Protein AF-A0A972CI83-F1 (afdb_monomer)

Secondary structure (DSSP, 8-state):
-PPPP-HHHHHHHHHHHHHHHHHHHHHHHHH--HHHHHHHHHHHHHHHHHHHHHHHHHHHHHTT-S--SS-HHHHHHHHHHHHHHHHHHHHHHHHHHHS--PSPPHHHHHHHHHHHHHHHHHHHHHHHGGGTTT-HHHHHHHHHHHHHHHHHHHHHHH-S-TTSHHHHHHHHHHHHHHHHHHHHHHHHHHT-

Structure (mmCIF, N/CA/C/O backbone):
data_AF-A0A972CI83-F1
#
_entry.id   AF-A0A972CI83-F1
#
loop_
_atom_site.group_PDB
_atom_site.id
_atom_site.type_symbol
_atom_site.label_atom_id
_atom_site.label_alt_id
_atom_site.label_comp_id
_atom_site.label_asym_id
_atom_site.label_entity_id
_atom_site.label_seq_id
_atom_site.pdbx_PDB_ins_code
_atom_site.Cartn_x
_atom_site.Cartn_y
_atom_site.Cartn_z
_atom_site.occupancy
_atom_site.B_iso_or_equiv
_atom_site.auth_seq_id
_atom_site.auth_comp_id
_atom_site.auth_asym_id
_atom_site.auth_atom_id
_atom_site.pdbx_PDB_model_num
ATOM 1 N N . MET A 1 1 ? -26.100 -15.283 17.746 1.00 41.59 1 MET A N 1
ATOM 2 C CA . MET A 1 1 ? -24.894 -14.466 17.987 1.00 41.59 1 MET A CA 1
ATOM 3 C C . MET A 1 1 ? -24.483 -13.914 16.636 1.00 41.59 1 MET A C 1
ATOM 5 O O . MET A 1 1 ? -24.013 -14.684 15.814 1.00 41.59 1 MET A O 1
ATOM 9 N N . PHE A 1 2 ? -24.802 -12.653 16.336 1.00 50.31 2 PHE A N 1
ATOM 10 C CA . PHE A 1 2 ? -24.318 -12.031 15.102 1.00 50.31 2 PHE A CA 1
ATOM 11 C C . PHE A 1 2 ? -22.805 -11.859 15.261 1.00 50.31 2 PHE A C 1
ATOM 13 O O . PHE A 1 2 ? -22.372 -11.240 16.234 1.00 50.31 2 PHE A O 1
ATOM 20 N N . LEU A 1 3 ? -22.007 -12.482 14.389 1.00 60.44 3 LEU A N 1
ATOM 21 C CA . LEU A 1 3 ? -20.581 -12.173 14.323 1.00 60.44 3 LEU A CA 1
ATOM 22 C C . LEU A 1 3 ? -20.479 -10.689 13.957 1.00 60.44 3 LEU A C 1
ATOM 24 O O . LEU A 1 3 ? -21.024 -10.276 12.937 1.00 60.44 3 LEU A O 1
ATOM 28 N N . LYS A 1 4 ? -19.849 -9.893 14.822 1.00 80.94 4 LYS A N 1
ATOM 29 C CA . LYS A 1 4 ? -19.589 -8.478 14.554 1.00 80.94 4 LYS A CA 1
ATOM 30 C C . LYS A 1 4 ? -18.594 -8.379 13.398 1.00 80.94 4 LYS A C 1
ATOM 32 O O . LYS A 1 4 ? -17.612 -9.122 13.404 1.00 80.94 4 LYS A O 1
ATOM 37 N N . TYR A 1 5 ? -18.844 -7.498 12.432 1.00 91.00 5 TYR A N 1
ATOM 38 C CA . TYR A 1 5 ? -17.924 -7.313 11.313 1.00 91.00 5 TYR A CA 1
ATOM 39 C C . TYR A 1 5 ? -16.606 -6.698 11.803 1.00 91.00 5 TYR A C 1
ATOM 41 O O . TYR A 1 5 ? -16.607 -5.758 12.604 1.00 91.00 5 TYR A O 1
ATOM 49 N N . ASP A 1 6 ? -15.476 -7.234 11.341 1.00 94.00 6 ASP A N 1
ATOM 50 C CA . ASP A 1 6 ? -14.152 -6.766 11.747 1.00 94.00 6 ASP A CA 1
ATOM 51 C C . ASP A 1 6 ? -13.545 -5.840 10.686 1.00 94.00 6 ASP A C 1
ATOM 53 O O . ASP A 1 6 ? -12.872 -6.263 9.747 1.00 94.00 6 ASP A O 1
ATOM 57 N N . TYR A 1 7 ? -13.794 -4.540 10.853 1.00 95.75 7 TYR A N 1
ATOM 58 C CA . TYR A 1 7 ? -13.283 -3.498 9.959 1.00 95.75 7 TYR A CA 1
ATOM 59 C C . TYR A 1 7 ? -11.754 -3.447 9.899 1.00 95.75 7 TYR A C 1
ATOM 61 O O . TYR A 1 7 ? -11.195 -3.102 8.860 1.00 95.75 7 TYR A O 1
ATOM 69 N N . PHE A 1 8 ? -11.065 -3.780 10.995 1.00 96.62 8 PHE A N 1
ATOM 70 C CA . PHE A 1 8 ? -9.605 -3.736 11.019 1.00 96.62 8 PHE A CA 1
ATOM 71 C C . PHE A 1 8 ? -9.017 -4.879 10.198 1.00 96.62 8 PHE A C 1
ATOM 73 O 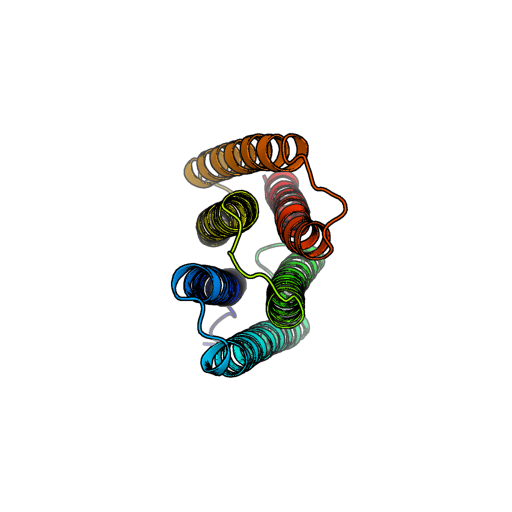O . PHE A 1 8 ? -8.082 -4.652 9.432 1.00 96.62 8 PHE A O 1
ATOM 80 N N . ASP A 1 9 ? -9.592 -6.076 10.304 1.00 97.06 9 ASP A N 1
ATOM 81 C CA . ASP A 1 9 ? -9.162 -7.221 9.498 1.00 97.06 9 ASP A CA 1
ATOM 82 C C . ASP A 1 9 ? -9.452 -6.992 8.008 1.00 97.06 9 ASP A C 1
ATOM 84 O O . ASP A 1 9 ? -8.604 -7.307 7.170 1.00 97.06 9 ASP A O 1
ATOM 88 N N . ALA A 1 10 ? -10.574 -6.341 7.677 1.00 97.75 10 ALA A N 1
ATOM 89 C CA . ALA A 1 10 ? -10.866 -5.903 6.312 1.00 97.75 10 ALA A CA 1
ATOM 90 C C . ALA A 1 10 ? -9.773 -4.961 5.769 1.00 97.75 10 ALA A C 1
ATOM 92 O O . ALA A 1 10 ? -9.245 -5.186 4.680 1.00 97.75 10 ALA A O 1
ATOM 93 N N . PHE A 1 11 ? -9.341 -3.950 6.537 1.00 98.50 11 PHE A N 1
ATOM 94 C CA . PHE A 1 11 ? -8.238 -3.075 6.113 1.00 98.50 11 PHE A CA 1
ATOM 95 C C . PHE A 1 11 ? -6.922 -3.831 5.912 1.00 98.50 11 PHE A C 1
ATOM 97 O O . PHE A 1 11 ? -6.177 -3.526 4.979 1.00 98.50 11 PHE A O 1
ATOM 104 N N . VAL A 1 12 ? -6.617 -4.808 6.772 1.00 98.44 12 VAL A N 1
ATOM 105 C CA . VAL A 1 12 ? -5.409 -5.636 6.641 1.00 98.44 12 VAL A CA 1
ATOM 106 C C . VAL A 1 12 ? -5.458 -6.458 5.355 1.00 98.44 12 VAL A C 1
ATOM 108 O O . VAL A 1 12 ? -4.465 -6.472 4.627 1.00 98.44 12 VAL A O 1
ATOM 111 N N . LEU A 1 13 ? -6.601 -7.075 5.040 1.00 98.44 13 LEU A N 1
ATOM 112 C CA . LEU A 1 13 ? -6.802 -7.827 3.799 1.00 98.44 13 LEU A CA 1
ATOM 113 C C . LEU A 1 13 ? -6.627 -6.929 2.565 1.00 98.44 13 LEU A C 1
ATOM 115 O O . LEU A 1 13 ? -5.904 -7.270 1.631 1.00 98.44 13 LEU A O 1
ATOM 119 N N . MET A 1 14 ? -7.219 -5.734 2.589 1.00 98.69 14 MET A N 1
ATOM 120 C CA . MET A 1 14 ? -7.061 -4.744 1.522 1.00 98.69 14 MET A CA 1
ATOM 121 C C . MET A 1 14 ? -5.593 -4.308 1.351 1.00 98.69 14 MET A C 1
ATOM 123 O O . MET A 1 14 ? -5.100 -4.191 0.230 1.00 98.69 14 MET A O 1
ATOM 127 N N . MET A 1 15 ? -4.860 -4.101 2.451 1.00 98.62 15 MET A N 1
ATOM 128 C CA . MET A 1 15 ? -3.428 -3.778 2.414 1.00 98.62 15 MET A CA 1
ATOM 129 C C . MET A 1 15 ? -2.560 -4.943 1.926 1.00 98.62 15 MET A C 1
ATOM 131 O O . MET A 1 15 ? -1.518 -4.712 1.308 1.00 98.62 15 MET A O 1
ATOM 135 N N . GLU A 1 16 ? -2.961 -6.186 2.186 1.00 98.69 16 GLU A N 1
ATOM 136 C CA . GLU A 1 16 ? -2.282 -7.377 1.677 1.00 98.69 16 GLU A CA 1
ATOM 137 C C . GLU A 1 16 ? -2.319 -7.426 0.148 1.00 98.69 16 GLU A C 1
ATOM 139 O O . GLU A 1 16 ? -1.274 -7.632 -0.472 1.00 98.69 16 GLU A O 1
ATOM 144 N N . ASN A 1 17 ? -3.461 -7.100 -0.461 1.00 98.69 17 ASN A N 1
ATOM 145 C CA . ASN A 1 17 ? -3.582 -6.976 -1.915 1.00 98.69 17 ASN A CA 1
ATOM 146 C C . ASN A 1 17 ? -2.613 -5.926 -2.485 1.00 98.69 17 ASN A C 1
ATOM 148 O O . ASN A 1 17 ? -1.919 -6.199 -3.466 1.00 98.69 17 ASN A O 1
ATOM 152 N N . CYS A 1 18 ? -2.480 -4.758 -1.841 1.00 98.75 18 CYS A N 1
ATOM 153 C CA . CYS A 1 18 ? -1.490 -3.743 -2.228 1.00 98.75 18 CYS A CA 1
ATOM 154 C C . CYS A 1 18 ? -0.047 -4.278 -2.158 1.00 98.75 18 CYS A C 1
ATOM 156 O O . CYS A 1 18 ? 0.768 -4.005 -3.044 1.00 98.75 18 CYS A O 1
ATOM 158 N N . CYS A 1 19 ? 0.286 -5.046 -1.114 1.00 98.75 19 CYS A N 1
ATOM 159 C CA . CYS A 1 19 ? 1.609 -5.655 -0.965 1.00 98.75 19 CYS A CA 1
ATOM 160 C C . CYS A 1 19 ? 1.901 -6.667 -2.080 1.00 98.75 19 CYS A C 1
ATOM 162 O O . CYS A 1 19 ? 2.991 -6.622 -2.654 1.00 98.75 19 CYS A O 1
ATOM 164 N N . ILE A 1 20 ? 0.936 -7.535 -2.403 1.00 98.62 20 ILE A N 1
ATOM 165 C CA . ILE A 1 20 ? 1.050 -8.518 -3.490 1.00 98.62 20 ILE A CA 1
ATOM 166 C C . ILE A 1 20 ? 1.220 -7.793 -4.831 1.00 98.62 20 ILE A C 1
ATOM 168 O O . I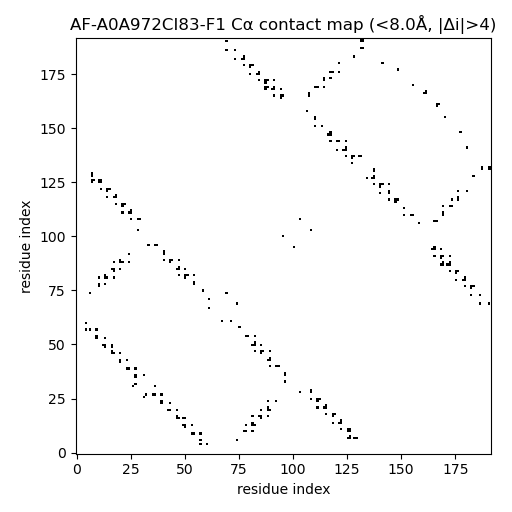LE A 1 20 ? 2.119 -8.131 -5.602 1.00 98.62 20 ILE A O 1
ATOM 172 N N . ALA A 1 21 ? 0.436 -6.743 -5.088 1.00 98.44 21 ALA A N 1
ATOM 173 C CA . ALA A 1 21 ? 0.523 -5.968 -6.323 1.00 98.44 21 ALA A CA 1
ATOM 174 C C . ALA A 1 21 ? 1.905 -5.306 -6.505 1.00 98.44 21 ALA A C 1
ATOM 176 O O . ALA A 1 21 ? 2.498 -5.372 -7.583 1.00 98.44 21 ALA A O 1
ATOM 177 N N . LEU A 1 22 ? 2.479 -4.729 -5.442 1.00 98.31 22 LEU A N 1
ATOM 178 C CA . LEU A 1 22 ? 3.836 -4.165 -5.482 1.00 98.31 22 LEU A CA 1
ATOM 179 C C . LEU A 1 22 ? 4.928 -5.231 -5.617 1.00 98.31 22 LEU A C 1
ATOM 181 O O . LEU A 1 22 ? 5.968 -4.974 -6.228 1.00 98.31 22 LEU A O 1
ATOM 185 N N . GLU A 1 23 ? 4.716 -6.426 -5.068 1.00 97.38 23 GLU A N 1
ATOM 186 C CA . GLU A 1 23 ? 5.615 -7.557 -5.283 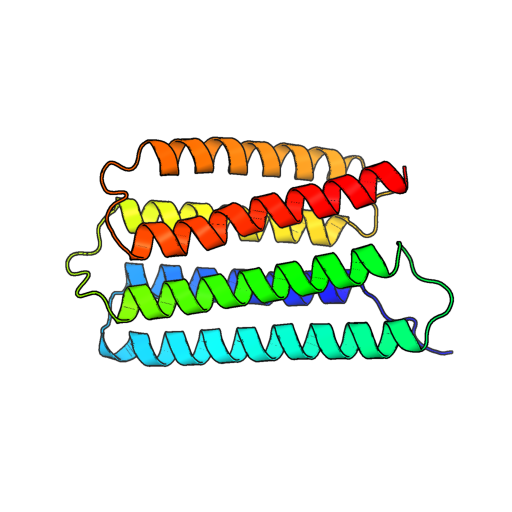1.00 97.38 23 GLU A CA 1
ATOM 187 C C . GLU A 1 23 ? 5.606 -8.010 -6.749 1.00 97.38 23 GLU A C 1
ATOM 189 O O . GLU A 1 23 ? 6.680 -8.190 -7.329 1.00 97.38 23 GLU A O 1
ATOM 194 N N . LEU A 1 24 ? 4.426 -8.121 -7.367 1.00 95.56 24 LEU A N 1
ATOM 195 C CA . LEU A 1 24 ? 4.272 -8.428 -8.792 1.00 95.56 24 LEU A CA 1
ATOM 196 C C . LEU A 1 24 ? 4.925 -7.361 -9.674 1.00 95.56 24 LEU A C 1
ATOM 198 O O . LEU A 1 24 ? 5.684 -7.700 -10.586 1.00 95.56 24 LEU A O 1
ATOM 202 N N . MET A 1 25 ? 4.714 -6.077 -9.371 1.00 94.88 25 MET A N 1
ATOM 203 C CA . MET A 1 25 ? 5.371 -4.967 -10.068 1.00 94.88 25 MET A CA 1
ATOM 204 C C . MET A 1 25 ? 6.899 -5.086 -9.991 1.00 94.88 25 MET A C 1
ATOM 206 O O . MET A 1 25 ? 7.589 -5.008 -11.006 1.00 94.88 25 MET A O 1
ATOM 210 N N . LYS A 1 26 ? 7.452 -5.331 -8.798 1.00 94.00 26 LYS A N 1
ATOM 211 C CA . LYS A 1 26 ? 8.901 -5.481 -8.614 1.00 94.00 26 LYS A CA 1
ATOM 212 C C . LYS A 1 26 ? 9.460 -6.692 -9.360 1.00 94.00 26 LYS A C 1
ATOM 214 O O . LYS A 1 26 ? 10.478 -6.559 -10.035 1.00 94.00 26 LYS A O 1
ATOM 219 N N . LYS A 1 27 ? 8.803 -7.853 -9.262 1.00 92.12 27 LYS A N 1
ATOM 220 C CA . LYS A 1 27 ? 9.190 -9.075 -9.989 1.00 92.12 27 LYS A CA 1
ATOM 221 C C . LYS A 1 27 ? 9.195 -8.841 -11.498 1.00 92.12 27 LYS A C 1
ATOM 223 O O . LYS A 1 27 ? 10.170 -9.185 -12.161 1.00 92.12 27 LYS A O 1
ATOM 228 N N . SER A 1 28 ? 8.174 -8.154 -12.011 1.00 89.75 28 SER A N 1
ATOM 229 C CA . SER A 1 28 ? 8.069 -7.783 -13.427 1.00 89.75 28 SER A CA 1
ATOM 230 C C . SER A 1 28 ? 9.250 -6.947 -13.913 1.00 89.75 28 SER A C 1
ATOM 232 O O . SER A 1 28 ? 9.695 -7.115 -15.047 1.00 89.75 28 SER A O 1
ATOM 234 N N . LEU A 1 29 ? 9.785 -6.072 -13.056 1.00 87.44 29 LEU A N 1
ATOM 235 C CA . LEU A 1 29 ? 10.966 -5.276 -13.377 1.00 87.44 29 LEU A CA 1
ATOM 236 C C . LEU A 1 29 ? 12.277 -6.058 -13.263 1.00 87.44 29 LEU A C 1
ATOM 238 O O . LEU A 1 29 ? 13.204 -5.810 -14.024 1.00 87.44 29 LEU A O 1
ATOM 242 N N . MET A 1 30 ? 12.388 -6.986 -12.317 1.00 88.12 30 MET A N 1
ATOM 243 C CA . MET A 1 30 ? 13.620 -7.759 -12.131 1.00 88.12 30 MET A CA 1
ATOM 244 C C . MET A 1 30 ? 13.806 -8.834 -13.205 1.00 88.12 30 MET A C 1
ATOM 246 O O . MET A 1 30 ? 14.919 -9.041 -13.678 1.00 88.12 30 MET A O 1
ATOM 250 N N . GLU A 1 31 ? 12.727 -9.515 -13.587 1.00 85.19 31 GLU A N 1
ATOM 251 C CA . GLU A 1 31 ? 12.767 -10.627 -14.545 1.00 85.19 31 GLU A CA 1
ATOM 252 C C . GLU A 1 31 ? 12.544 -10.186 -15.996 1.00 85.19 31 GLU A C 1
ATOM 254 O O . GLU A 1 31 ? 12.702 -11.011 -16.891 1.00 85.19 31 GLU A O 1
ATOM 259 N N . TYR A 1 32 ? 12.139 -8.925 -16.204 1.00 79.38 32 TYR A N 1
ATOM 260 C CA . TYR A 1 32 ? 11.679 -8.316 -17.457 1.00 79.38 32 TYR A CA 1
ATOM 261 C C . TYR A 1 32 ? 11.402 -9.305 -18.593 1.00 79.38 32 TYR A C 1
ATOM 263 O O . TYR A 1 32 ? 12.261 -9.627 -19.416 1.00 79.38 32 TYR A O 1
ATOM 271 N N . ASN A 1 33 ? 10.151 -9.746 -18.670 1.00 80.31 33 ASN A N 1
ATOM 272 C CA . ASN A 1 33 ? 9.673 -10.570 -19.765 1.00 80.31 33 ASN A CA 1
ATOM 273 C C . ASN A 1 33 ? 8.427 -9.927 -20.367 1.00 80.31 33 ASN A C 1
ATOM 275 O O . ASN A 1 33 ? 7.347 -10.006 -19.783 1.00 80.31 33 ASN A O 1
ATOM 279 N N . ARG A 1 34 ? 8.578 -9.323 -21.554 1.00 76.12 34 ARG A N 1
ATOM 280 C CA . AR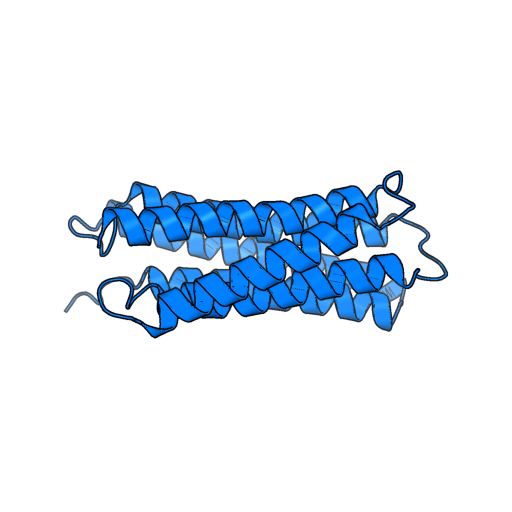G A 1 34 ? 7.495 -8.621 -22.262 1.00 76.12 34 ARG A CA 1
ATOM 281 C C . ARG A 1 34 ? 6.230 -9.472 -22.406 1.00 76.12 34 ARG A C 1
ATOM 283 O O . ARG A 1 34 ? 5.135 -8.934 -22.291 1.00 76.12 34 ARG A O 1
ATOM 290 N N . ASN A 1 35 ? 6.370 -10.783 -22.595 1.00 78.94 35 ASN A N 1
ATOM 291 C CA . ASN A 1 35 ? 5.228 -11.679 -22.784 1.00 78.94 35 ASN A CA 1
ATOM 292 C C . ASN A 1 35 ? 4.431 -11.897 -21.488 1.00 78.94 35 ASN A C 1
ATOM 294 O O . ASN A 1 35 ? 3.233 -12.141 -21.555 1.00 78.94 35 ASN A O 1
ATOM 298 N N . LYS A 1 36 ? 5.076 -11.759 -20.322 1.00 84.19 36 LYS A N 1
ATOM 299 C CA . LYS A 1 36 ? 4.449 -11.917 -18.999 1.00 84.19 36 LYS A CA 1
ATOM 300 C C . LYS A 1 36 ? 3.925 -10.608 -18.407 1.00 84.19 36 LYS A C 1
ATOM 302 O O . LYS A 1 36 ? 3.188 -10.628 -17.429 1.00 84.19 36 LYS A O 1
ATOM 307 N N . LEU A 1 37 ? 4.298 -9.460 -18.979 1.00 83.44 37 LEU A N 1
ATOM 308 C CA . LEU A 1 37 ? 3.888 -8.150 -18.464 1.00 83.44 37 LEU A CA 1
ATOM 309 C C . LEU A 1 37 ? 2.366 -7.982 -18.459 1.00 83.44 37 LEU A C 1
ATOM 311 O O . LEU A 1 37 ? 1.814 -7.508 -17.471 1.00 83.44 37 LEU A O 1
ATOM 315 N N . LYS A 1 38 ? 1.692 -8.424 -19.528 1.00 84.81 38 LYS A N 1
ATOM 316 C CA . LYS A 1 38 ? 0.229 -8.364 -19.622 1.00 84.81 38 LYS A CA 1
ATOM 317 C C . LYS A 1 38 ? -0.452 -9.260 -18.586 1.00 84.81 38 LYS A C 1
ATOM 319 O O . LYS A 1 38 ? -1.379 -8.815 -17.926 1.00 84.81 38 LYS A O 1
ATOM 324 N N . GLU A 1 39 ? 0.051 -10.477 -18.399 1.00 90.75 39 GLU A N 1
ATOM 325 C CA . GLU A 1 39 ? -0.461 -11.400 -17.377 1.00 90.75 39 GLU A CA 1
ATOM 326 C C . GLU A 1 39 ? -0.340 -10.785 -15.975 1.00 90.75 39 GLU A C 1
ATOM 328 O O . GLU A 1 39 ? -1.283 -10.827 -15.193 1.00 90.75 39 GLU A O 1
ATOM 333 N N . ASN A 1 40 ? 0.787 -10.135 -15.673 1.00 91.56 40 ASN A N 1
ATOM 334 C CA . ASN A 1 40 ? 0.993 -9.476 -14.383 1.00 91.56 40 ASN A CA 1
ATOM 335 C C . ASN A 1 40 ? 0.088 -8.248 -14.181 1.00 91.56 40 ASN A C 1
ATOM 337 O O . ASN A 1 40 ? -0.305 -7.979 -13.047 1.00 91.56 40 ASN A O 1
ATOM 341 N N . VAL A 1 41 ? -0.249 -7.512 -15.249 1.00 92.69 41 VAL A N 1
ATOM 342 C CA . VAL A 1 41 ? -1.283 -6.462 -15.196 1.00 92.69 41 VAL A CA 1
ATOM 343 C C . VAL A 1 41 ? -2.631 -7.081 -14.846 1.00 92.69 41 VAL A C 1
ATOM 345 O O . VAL A 1 41 ? -3.244 -6.641 -13.881 1.00 92.69 41 VAL A O 1
ATOM 348 N N . ASP A 1 42 ? -3.044 -8.138 -15.551 1.00 95.25 42 ASP A N 1
ATOM 349 C CA . ASP A 1 42 ? -4.328 -8.807 -15.311 1.00 95.25 42 ASP A CA 1
ATOM 350 C C . ASP A 1 42 ? -4.426 -9.357 -13.871 1.00 95.25 42 ASP A C 1
ATOM 352 O O . ASP A 1 42 ? -5.486 -9.295 -13.245 1.00 95.25 42 ASP A O 1
ATOM 356 N N . GLU A 1 43 ? -3.323 -9.865 -13.307 1.00 97.31 43 GLU A N 1
ATOM 357 C CA . GLU A 1 43 ? -3.263 -10.270 -11.896 1.00 97.31 43 GLU A CA 1
ATOM 358 C C . GLU A 1 43 ? -3.426 -9.082 -10.936 1.00 97.31 43 GLU A C 1
ATOM 360 O O . GLU A 1 43 ? -4.163 -9.186 -9.955 1.00 97.31 43 GLU A O 1
ATOM 365 N N . ILE A 1 44 ? -2.810 -7.929 -11.218 1.00 97.81 44 ILE A N 1
ATOM 366 C CA . ILE A 1 44 ? -3.010 -6.719 -10.405 1.00 97.81 44 ILE A CA 1
ATOM 367 C C . ILE A 1 44 ? -4.452 -6.202 -10.529 1.00 97.81 44 ILE A C 1
ATOM 369 O O . ILE A 1 44 ? -5.046 -5.849 -9.509 1.00 97.81 44 ILE A O 1
ATOM 373 N N . SER A 1 45 ? -5.065 -6.241 -11.714 1.00 97.94 45 SER A N 1
ATOM 374 C CA . SER A 1 45 ? -6.479 -5.884 -11.907 1.00 97.94 45 SER A CA 1
ATOM 375 C C . SER A 1 45 ? -7.420 -6.759 -11.071 1.00 97.94 45 SER A C 1
ATOM 377 O O . SER A 1 45 ? -8.398 -6.273 -10.498 1.00 97.94 45 SER A O 1
ATOM 379 N N . LYS A 1 46 ? -7.120 -8.059 -10.925 1.00 98.50 46 LYS A N 1
ATOM 380 C CA . LYS A 1 46 ? -7.877 -8.945 -10.020 1.00 98.50 46 LYS A CA 1
ATOM 381 C C . LYS A 1 46 ? -7.752 -8.502 -8.563 1.00 98.50 46 LYS A C 1
ATOM 383 O O . LYS A 1 46 ? -8.754 -8.515 -7.850 1.00 98.50 46 LYS A O 1
ATOM 388 N N . LEU A 1 47 ? -6.557 -8.097 -8.126 1.00 98.56 47 LEU A N 1
ATOM 389 C CA . LEU A 1 47 ? -6.328 -7.581 -6.771 1.00 98.56 47 LEU A CA 1
ATOM 390 C C . LEU A 1 47 ? -7.101 -6.279 -6.529 1.00 98.56 47 LEU A C 1
ATOM 392 O O . LEU A 1 47 ? -7.704 -6.128 -5.470 1.00 98.56 47 LEU A O 1
ATOM 396 N N . VAL A 1 48 ? -7.159 -5.375 -7.515 1.00 98.50 48 VAL A N 1
ATOM 397 C CA . VAL A 1 48 ? -8.004 -4.167 -7.466 1.00 98.50 48 VAL A CA 1
ATOM 398 C C . VAL A 1 48 ? -9.466 -4.546 -7.237 1.00 98.50 48 VAL A C 1
ATOM 400 O O . VAL A 1 48 ? -10.067 -4.092 -6.262 1.00 98.50 48 VAL A O 1
ATOM 403 N N . GLY A 1 49 ? -10.019 -5.444 -8.059 1.00 98.44 49 GLY A N 1
ATOM 404 C CA . GLY A 1 49 ? -11.408 -5.891 -7.920 1.00 98.44 49 GLY A CA 1
ATOM 405 C C . GLY A 1 49 ? -11.698 -6.574 -6.577 1.00 98.44 49 GLY A C 1
ATOM 406 O O . GLY A 1 49 ? -12.769 -6.384 -5.999 1.00 98.44 49 GLY A O 1
ATOM 407 N N . GLN A 1 50 ? -10.741 -7.333 -6.034 1.00 98.62 50 GLN A N 1
ATOM 408 C CA . GLN A 1 50 ? -10.846 -7.916 -4.692 1.00 98.62 50 GLN A CA 1
ATOM 409 C C . GLN A 1 50 ? -10.884 -6.835 -3.603 1.00 98.62 50 GLN A C 1
ATOM 411 O O . GLN A 1 50 ? -11.753 -6.882 -2.734 1.00 98.62 50 GLN A O 1
ATOM 416 N N . THR A 1 51 ? -9.994 -5.841 -3.669 1.00 98.44 51 THR A N 1
ATOM 417 C CA . THR A 1 51 ? -9.953 -4.723 -2.714 1.00 98.44 51 THR A CA 1
ATOM 418 C C . THR A 1 51 ? -11.228 -3.877 -2.774 1.00 98.44 51 THR A C 1
ATOM 420 O O . THR A 1 51 ? -11.757 -3.472 -1.739 1.00 98.44 51 THR A O 1
ATOM 423 N N . GLU A 1 52 ? -11.775 -3.627 -3.964 1.00 98.50 52 GLU A N 1
ATOM 424 C CA . GLU A 1 52 ? -13.054 -2.927 -4.109 1.00 98.50 52 GLU A CA 1
ATOM 425 C C . GLU A 1 52 ? -14.232 -3.705 -3.541 1.00 98.50 52 GLU A C 1
ATOM 427 O O . GLU A 1 52 ? -15.081 -3.124 -2.862 1.00 98.50 52 GLU A O 1
ATOM 432 N N . LYS A 1 53 ? -14.274 -5.014 -3.798 1.00 98.44 53 LYS A N 1
ATOM 433 C CA . LYS A 1 53 ? -15.303 -5.892 -3.247 1.00 98.44 53 LYS A CA 1
ATOM 434 C C . LYS A 1 53 ? -15.265 -5.883 -1.721 1.00 98.44 53 LYS A C 1
ATOM 436 O O . LYS A 1 53 ? -16.319 -5.793 -1.101 1.00 98.44 53 LYS A O 1
ATOM 441 N N . GLU A 1 54 ? -14.075 -5.919 -1.126 1.00 98.31 54 GLU A N 1
ATOM 442 C CA . GLU A 1 54 ? -13.909 -5.839 0.327 1.00 98.31 54 GLU A CA 1
ATOM 443 C C . GLU A 1 54 ? -14.419 -4.502 0.883 1.00 98.31 54 GLU A C 1
ATOM 445 O O . GLU A 1 54 ? -15.169 -4.480 1.856 1.00 98.31 54 GLU A O 1
ATOM 450 N N . LYS A 1 55 ? -14.119 -3.382 0.210 1.00 97.81 55 LYS A N 1
ATOM 451 C CA . LYS A 1 55 ? -14.702 -2.075 0.556 1.00 97.81 55 LYS A CA 1
ATOM 452 C C . LYS A 1 55 ? -16.234 -2.100 0.479 1.00 97.81 55 LYS A C 1
ATOM 454 O O . LYS A 1 55 ? -16.883 -1.528 1.350 1.00 97.81 55 LYS A O 1
ATOM 459 N N . GLN A 1 56 ? -16.823 -2.729 -0.540 1.00 97.44 56 GLN A N 1
ATOM 460 C CA . GLN A 1 56 ? -18.283 -2.810 -0.657 1.00 97.44 56 GLN A CA 1
ATOM 461 C C . GLN A 1 56 ? -18.893 -3.606 0.501 1.00 97.44 56 GLN A C 1
ATOM 463 O O . GLN A 1 56 ? -19.839 -3.136 1.125 1.00 97.44 56 GLN A O 1
ATOM 468 N N . ILE A 1 57 ? -18.311 -4.761 0.839 1.00 96.69 57 ILE A N 1
ATOM 469 C CA . ILE A 1 57 ? -18.731 -5.567 1.995 1.00 96.69 57 ILE A CA 1
ATOM 470 C C . ILE A 1 57 ? -18.633 -4.735 3.278 1.00 96.69 57 ILE A C 1
ATOM 472 O O . ILE A 1 57 ? -19.556 -4.736 4.093 1.00 96.69 57 ILE A O 1
ATOM 476 N N . LEU A 1 58 ? -17.543 -3.988 3.443 1.00 95.94 58 LEU A N 1
ATOM 477 C CA . LEU A 1 58 ? -17.338 -3.097 4.576 1.00 95.94 58 LEU A CA 1
ATOM 478 C C . LEU A 1 58 ? -18.446 -2.031 4.685 1.00 95.94 58 LEU A C 1
ATOM 480 O O . LEU A 1 58 ? -18.985 -1.828 5.773 1.00 95.94 58 LEU A O 1
ATOM 484 N N . ILE A 1 59 ? -18.814 -1.384 3.575 1.00 95.31 59 ILE A N 1
ATOM 485 C CA . ILE A 1 59 ? -19.868 -0.356 3.536 1.00 95.31 59 ILE A CA 1
ATOM 486 C C . ILE A 1 59 ? -21.238 -0.973 3.852 1.00 95.31 59 ILE A C 1
ATOM 488 O O . ILE A 1 59 ? -21.963 -0.455 4.699 1.00 95.31 59 ILE A O 1
ATOM 492 N N . ASP A 1 60 ? -21.555 -2.128 3.263 1.00 94.75 60 ASP A N 1
ATOM 493 C CA . ASP A 1 60 ? -22.827 -2.824 3.493 1.00 94.75 60 ASP A CA 1
ATOM 494 C C . ASP A 1 60 ? -23.021 -3.213 4.974 1.00 94.75 60 ASP A C 1
ATOM 496 O O . ASP A 1 60 ? -24.152 -3.264 5.471 1.00 94.75 60 ASP A O 1
ATOM 500 N N . ASN A 1 61 ? -21.925 -3.497 5.690 1.00 94.19 61 ASN A N 1
ATOM 501 C CA . ASN A 1 61 ? -21.947 -3.755 7.130 1.00 94.19 61 ASN A CA 1
ATOM 502 C C . ASN A 1 61 ? -22.072 -2.458 7.949 1.00 94.19 61 ASN A C 1
ATOM 504 O O . ASN A 1 61 ? -22.866 -2.419 8.894 1.00 94.19 61 ASN A O 1
ATOM 508 N N . LEU A 1 62 ? -21.376 -1.379 7.564 1.00 93.06 62 LEU A N 1
ATOM 509 C CA . LEU A 1 62 ? -21.486 -0.065 8.219 1.00 93.06 62 LEU A CA 1
ATOM 510 C C . LEU A 1 62 ? -22.914 0.489 8.223 1.00 93.06 62 LEU A C 1
ATOM 512 O O . LEU A 1 62 ? -23.318 1.137 9.197 1.00 93.06 62 LEU A O 1
ATOM 516 N N . ASP A 1 63 ? -23.671 0.244 7.154 1.00 89.00 63 ASP A N 1
ATOM 517 C CA . ASP A 1 63 ? -25.057 0.701 7.011 1.00 89.00 63 ASP A CA 1
ATOM 518 C C . ASP A 1 63 ? -26.009 0.007 7.995 1.00 89.00 63 ASP A C 1
ATOM 520 O O . ASP A 1 63 ? -27.041 0.561 8.376 1.00 89.00 63 ASP A O 1
ATOM 524 N N . ARG A 1 64 ? -25.653 -1.200 8.447 1.00 87.69 64 ARG A N 1
ATOM 525 C CA . ARG A 1 64 ? -26.471 -2.031 9.344 1.00 87.69 64 ARG A CA 1
ATOM 526 C C . ARG A 1 64 ? -26.031 -1.942 10.805 1.00 87.69 64 ARG A C 1
ATOM 528 O O . ARG A 1 64 ? -26.797 -2.313 11.694 1.00 87.69 64 ARG A O 1
ATOM 535 N N . GLU A 1 65 ? -24.818 -1.458 11.070 1.00 86.56 65 GLU A N 1
ATOM 536 C CA . GLU A 1 65 ? -24.266 -1.348 12.420 1.00 86.56 65 GLU A CA 1
ATOM 537 C C . GLU A 1 65 ? -24.444 0.053 13.027 1.00 86.56 65 GLU A C 1
ATOM 539 O O . GLU A 1 65 ? -24.015 1.070 12.481 1.00 86.56 65 GLU A O 1
ATOM 544 N N . PHE A 1 66 ? -25.034 0.110 14.225 1.00 78.56 66 PHE A N 1
ATOM 545 C CA . PHE A 1 66 ? -25.206 1.361 14.975 1.00 78.56 66 PHE A CA 1
ATOM 546 C C . PHE A 1 66 ? -23.952 1.786 15.757 1.00 78.56 66 PHE A C 1
ATOM 548 O O . PHE A 1 66 ? -23.756 2.979 15.970 1.00 78.56 66 PHE A O 1
ATOM 555 N N . ILE A 1 67 ? -23.106 0.838 16.185 1.00 85.44 67 ILE A N 1
ATOM 556 C CA . ILE A 1 67 ? -21.911 1.104 17.005 1.00 85.44 67 ILE A CA 1
ATOM 557 C C . ILE A 1 67 ? -20.667 0.538 16.317 1.00 85.44 67 ILE A C 1
ATOM 559 O O . ILE A 1 67 ? -20.467 -0.679 16.278 1.00 85.44 67 ILE A O 1
ATOM 563 N N . THR A 1 68 ? -19.791 1.427 15.857 1.00 91.25 68 THR A N 1
ATOM 564 C CA . THR A 1 68 ? -18.525 1.104 15.183 1.00 91.25 68 THR A CA 1
ATOM 565 C C . THR A 1 68 ? -17.316 1.302 16.109 1.00 91.25 68 THR A C 1
ATOM 567 O O . THR A 1 68 ? -17.420 2.005 17.116 1.00 91.25 68 THR A O 1
ATOM 570 N N . PRO A 1 69 ? -16.166 0.645 15.845 1.00 90.44 69 PRO A N 1
ATOM 571 C CA . PRO A 1 69 ? -14.981 0.759 16.707 1.00 90.44 69 PRO A CA 1
ATOM 572 C C . PRO A 1 69 ? -1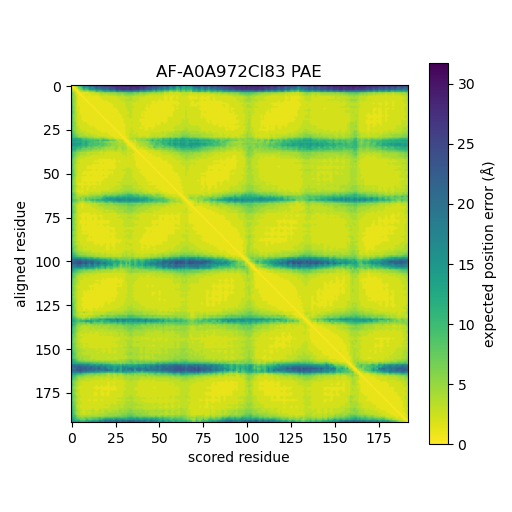4.272 2.126 16.634 1.00 90.44 69 PRO A C 1
ATOM 574 O O . PRO A 1 69 ? -13.599 2.497 17.596 1.00 90.44 69 PRO A O 1
ATOM 577 N N . ILE A 1 70 ? -14.434 2.841 15.517 1.00 93.00 70 ILE A N 1
ATOM 578 C CA . ILE A 1 70 ? -14.002 4.227 15.253 1.00 93.00 70 ILE A CA 1
ATOM 579 C C . ILE A 1 70 ? -15.109 4.939 14.446 1.00 93.00 70 ILE A C 1
ATOM 581 O O . ILE A 1 70 ? -16.129 4.311 14.132 1.00 93.00 70 ILE A O 1
ATOM 585 N N . GLU A 1 71 ? -14.947 6.224 14.119 1.00 93.25 71 GLU A N 1
ATOM 586 C CA . GLU A 1 71 ? -15.950 6.981 13.357 1.00 93.25 71 GLU A CA 1
ATOM 587 C C . GLU A 1 71 ? -16.224 6.346 11.984 1.00 93.25 71 GLU A C 1
ATOM 589 O O . GLU A 1 71 ? -15.310 5.905 11.287 1.00 93.25 71 GLU A O 1
ATOM 594 N N . LYS A 1 72 ? -17.498 6.300 11.566 1.00 93.94 72 LYS A N 1
ATOM 595 C CA . LYS A 1 72 ? -17.886 5.700 10.274 1.00 93.94 72 LYS A CA 1
ATOM 596 C C . LYS A 1 72 ? -17.186 6.376 9.092 1.00 93.94 72 LYS A C 1
ATOM 598 O O . LYS A 1 72 ? -16.787 5.701 8.148 1.00 93.94 72 LYS A O 1
ATOM 603 N N . THR A 1 73 ? -17.033 7.695 9.165 1.00 94.38 73 THR A N 1
ATOM 604 C CA . THR A 1 73 ? -16.325 8.523 8.181 1.00 94.38 73 THR A CA 1
ATOM 605 C C . THR A 1 73 ? -14.868 8.105 8.037 1.00 94.38 73 THR A C 1
ATOM 607 O O . THR A 1 73 ? -14.408 7.927 6.912 1.00 94.38 73 THR A O 1
ATOM 610 N N . ASP A 1 74 ? -14.177 7.851 9.149 1.00 95.81 74 ASP A N 1
ATOM 611 C CA . ASP A 1 74 ? -12.795 7.370 9.137 1.00 95.81 74 ASP A CA 1
ATOM 612 C C . ASP A 1 74 ? -12.689 5.976 8.510 1.00 95.81 74 ASP A C 1
ATOM 614 O O . ASP A 1 74 ? -11.788 5.720 7.712 1.00 95.81 74 ASP A O 1
ATOM 618 N N . ILE A 1 75 ? -13.631 5.073 8.819 1.00 96.50 75 ILE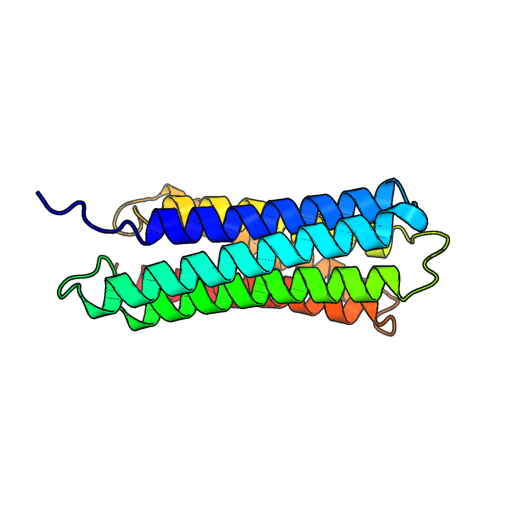 A N 1
ATOM 619 C CA . ILE A 1 75 ? -13.642 3.714 8.254 1.00 96.50 75 ILE A CA 1
ATOM 620 C C . ILE A 1 75 ? -13.753 3.767 6.725 1.00 96.50 75 ILE A C 1
ATOM 622 O O . ILE A 1 75 ? -12.989 3.102 6.020 1.00 96.50 75 ILE A O 1
ATOM 626 N N . VAL A 1 76 ? -14.693 4.567 6.215 1.00 96.81 76 VAL A N 1
ATOM 627 C CA . VAL A 1 76 ? -14.905 4.739 4.772 1.00 96.81 76 VAL A CA 1
ATOM 628 C C . VAL A 1 76 ? -13.686 5.381 4.114 1.00 96.81 76 VAL A C 1
ATOM 630 O O . VAL A 1 76 ? -13.235 4.895 3.076 1.00 96.81 76 VAL A O 1
ATOM 633 N N . GLU A 1 77 ? -13.120 6.426 4.720 1.00 97.69 77 GLU A N 1
ATOM 634 C CA . GLU A 1 77 ? -11.976 7.149 4.159 1.00 97.69 77 GLU A CA 1
ATOM 635 C C . GLU A 1 77 ? -10.718 6.267 4.094 1.00 97.69 77 GLU A C 1
ATOM 637 O O . GLU A 1 77 ? -10.043 6.238 3.061 1.00 97.69 77 GLU A O 1
ATOM 642 N N . ILE A 1 78 ? -10.434 5.471 5.136 1.00 98.00 78 ILE A N 1
ATOM 643 C CA . ILE A 1 78 ? -9.334 4.492 5.121 1.00 98.00 78 ILE A CA 1
ATOM 644 C C . ILE A 1 78 ? -9.535 3.489 3.980 1.00 98.00 78 ILE A C 1
ATOM 646 O O . ILE A 1 78 ? -8.641 3.317 3.147 1.00 98.00 78 ILE A O 1
ATOM 650 N N . ALA A 1 79 ? -10.710 2.854 3.900 1.00 98.25 79 ALA A N 1
ATOM 651 C CA . ALA A 1 79 ? -10.996 1.854 2.872 1.00 98.25 79 ALA A CA 1
ATOM 652 C C . ALA A 1 79 ? -10.875 2.441 1.457 1.00 98.25 79 ALA A C 1
ATOM 654 O O . ALA A 1 79 ? -10.254 1.850 0.569 1.00 98.25 79 ALA A O 1
ATOM 655 N N . GLN A 1 80 ? -11.426 3.637 1.240 1.00 98.19 80 GLN A N 1
ATOM 656 C CA . GLN A 1 80 ? -11.365 4.323 -0.045 1.00 98.19 80 GLN A CA 1
ATOM 657 C C . GLN A 1 80 ? -9.929 4.677 -0.438 1.00 98.19 80 GLN A C 1
ATOM 659 O O . GLN A 1 80 ? -9.565 4.548 -1.612 1.00 98.19 80 GLN A O 1
ATOM 664 N N . ARG A 1 81 ? -9.095 5.089 0.520 1.00 98.44 81 ARG A N 1
ATOM 665 C CA . ARG A 1 81 ? -7.696 5.418 0.250 1.00 98.44 81 ARG A CA 1
ATOM 666 C C . ARG A 1 81 ? -6.854 4.175 -0.051 1.00 98.44 81 ARG A C 1
ATOM 668 O O . ARG A 1 81 ? -6.003 4.245 -0.934 1.00 98.44 81 ARG A O 1
ATOM 675 N N . ILE A 1 82 ? -7.129 3.031 0.582 1.00 98.69 82 ILE A N 1
ATOM 676 C CA . ILE A 1 82 ? -6.469 1.753 0.250 1.00 98.69 82 ILE A CA 1
ATOM 677 C C . ILE A 1 82 ? -6.880 1.259 -1.149 1.00 98.69 82 ILE A C 1
ATOM 679 O O . ILE A 1 82 ? -6.026 0.838 -1.932 1.00 98.69 82 ILE A O 1
ATOM 683 N N . VAL A 1 83 ? -8.162 1.377 -1.518 1.00 98.69 83 VAL A N 1
ATOM 684 C CA . VAL A 1 83 ? -8.610 1.102 -2.897 1.00 98.69 83 VAL A CA 1
ATOM 685 C C . VAL A 1 83 ? -7.845 1.979 -3.892 1.00 98.69 83 VAL A C 1
ATOM 687 O O . VAL A 1 83 ? -7.276 1.468 -4.853 1.00 98.69 83 VAL A O 1
ATOM 690 N N . ARG A 1 84 ? -7.755 3.290 -3.632 1.00 98.69 84 ARG A N 1
ATOM 691 C CA . ARG A 1 84 ? -7.014 4.227 -4.490 1.00 98.69 84 ARG A CA 1
ATOM 692 C C . 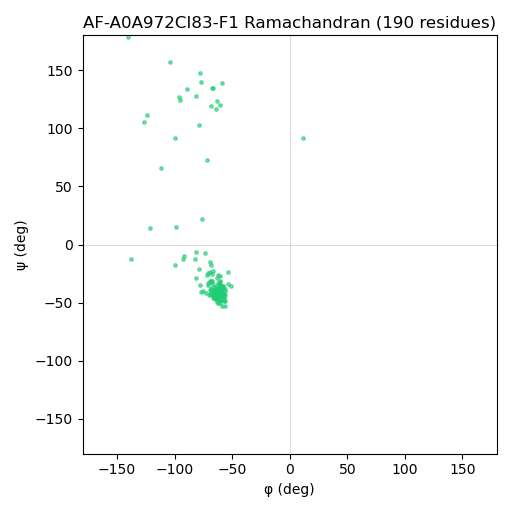ARG A 1 84 ? -5.530 3.872 -4.607 1.00 98.69 84 ARG A C 1
ATOM 694 O O . ARG A 1 84 ? -4.972 3.969 -5.694 1.00 98.69 84 ARG A O 1
ATOM 701 N N . LEU A 1 85 ? -4.901 3.438 -3.516 1.00 98.75 85 LEU A N 1
ATOM 702 C CA . LEU A 1 85 ? -3.528 2.943 -3.545 1.00 98.75 85 LEU A CA 1
ATOM 703 C C . LEU A 1 85 ? -3.389 1.742 -4.492 1.00 98.75 85 LEU A C 1
ATOM 705 O O . LEU A 1 85 ? -2.449 1.712 -5.282 1.00 98.75 85 LEU A O 1
ATOM 709 N N . THR A 1 86 ? -4.322 0.786 -4.439 1.00 98.44 86 THR A N 1
ATOM 710 C CA . THR A 1 86 ? -4.296 -0.402 -5.315 1.00 98.44 86 THR A CA 1
ATOM 711 C C . THR A 1 86 ? -4.418 0.002 -6.788 1.00 98.44 86 THR A C 1
ATOM 713 O O . THR A 1 86 ? -3.638 -0.470 -7.611 1.00 98.44 86 THR A O 1
ATOM 716 N N . TYR A 1 87 ? -5.308 0.952 -7.099 1.00 98.44 87 TYR A N 1
ATOM 717 C CA . TYR A 1 87 ? -5.438 1.537 -8.439 1.00 98.44 87 TYR A CA 1
ATOM 718 C C . TYR A 1 87 ? -4.151 2.202 -8.929 1.00 98.44 87 TYR A C 1
ATOM 720 O O . TYR A 1 87 ? -3.703 1.941 -10.037 1.00 98.44 87 TYR A O 1
ATOM 728 N N . TYR A 1 88 ? -3.493 3.013 -8.097 1.00 98.62 88 TYR A N 1
ATOM 729 C CA . TYR A 1 88 ? -2.227 3.633 -8.499 1.00 98.62 88 TYR A CA 1
ATOM 730 C C . TYR A 1 88 ? -1.115 2.611 -8.761 1.00 98.62 88 TYR A C 1
ATOM 732 O O . TYR A 1 88 ? -0.225 2.868 -9.572 1.00 98.62 88 TYR A O 1
ATOM 740 N N . ILE A 1 89 ? -1.141 1.455 -8.089 1.00 98.38 89 ILE A N 1
ATOM 741 C CA . ILE A 1 89 ? -0.201 0.363 -8.366 1.00 98.38 89 ILE A CA 1
ATOM 742 C C . ILE A 1 89 ? -0.501 -0.263 -9.738 1.00 98.38 89 ILE A C 1
ATOM 744 O O . ILE A 1 89 ? 0.432 -0.498 -10.506 1.00 98.38 89 ILE A O 1
ATOM 748 N N . GLU A 1 90 ? -1.773 -0.478 -10.073 1.00 97.62 90 GLU A N 1
ATOM 749 C CA . GLU A 1 90 ? -2.205 -0.931 -11.402 1.00 97.62 90 GLU A CA 1
ATOM 750 C C . GLU A 1 90 ? -1.810 0.062 -12.506 1.00 97.62 90 GLU A C 1
ATOM 752 O O . GLU A 1 90 ? -1.154 -0.327 -13.473 1.00 97.62 90 GLU A O 1
ATOM 757 N N . ASP A 1 91 ? -2.115 1.350 -12.335 1.00 96.06 91 ASP A N 1
ATOM 758 C CA . ASP A 1 91 ? -1.745 2.421 -13.271 1.00 96.06 91 ASP A CA 1
ATOM 759 C C . ASP A 1 91 ? -0.227 2.487 -13.476 1.00 96.06 91 ASP A C 1
ATOM 761 O O . ASP A 1 91 ? 0.266 2.574 -14.605 1.00 96.06 91 ASP A O 1
ATOM 765 N N . GLY A 1 92 ? 0.535 2.376 -12.384 1.00 94.25 92 GLY A N 1
ATOM 766 C CA . GLY A 1 92 ? 1.988 2.292 -12.433 1.00 94.25 92 GLY A CA 1
ATOM 767 C C . GLY A 1 92 ? 2.468 1.091 -13.241 1.00 94.25 92 GLY A C 1
ATOM 768 O O . GLY A 1 92 ? 3.380 1.231 -14.056 1.00 94.25 92 GLY A O 1
ATOM 769 N N . MET A 1 93 ? 1.843 -0.076 -13.074 1.00 93.06 93 MET A N 1
ATOM 770 C CA . MET A 1 93 ? 2.191 -1.273 -13.838 1.00 93.06 93 MET A CA 1
ATOM 771 C C . MET A 1 93 ? 1.834 -1.123 -15.322 1.00 93.06 93 MET A C 1
ATOM 773 O O . MET A 1 93 ? 2.657 -1.436 -16.181 1.00 93.06 93 MET A O 1
ATOM 777 N N . ASN A 1 94 ? 0.661 -0.579 -15.643 1.00 92.25 94 ASN A N 1
ATOM 778 C CA . ASN A 1 94 ? 0.253 -0.280 -17.017 1.00 92.25 94 ASN A CA 1
ATOM 779 C C . ASN A 1 94 ? 1.230 0.680 -17.707 1.00 92.25 94 ASN A C 1
ATOM 781 O O . ASN A 1 94 ? 1.620 0.465 -18.861 1.00 92.25 94 ASN A O 1
ATOM 785 N N . MET A 1 95 ? 1.696 1.703 -16.988 1.00 90.00 95 MET A N 1
ATOM 786 C CA . MET A 1 95 ? 2.701 2.638 -17.488 1.00 90.00 95 MET A CA 1
ATOM 787 C C . MET A 1 95 ? 4.048 1.947 -17.731 1.00 90.00 95 MET A C 1
ATOM 789 O O . MET A 1 95 ? 4.668 2.160 -18.773 1.00 90.00 95 MET A O 1
ATOM 793 N N . LEU A 1 96 ? 4.485 1.082 -16.809 1.00 85.81 96 LEU A N 1
ATOM 794 C CA . LEU A 1 96 ? 5.689 0.263 -16.982 1.00 85.81 96 LEU A CA 1
ATOM 795 C C . LEU A 1 96 ? 5.586 -0.645 -18.218 1.00 85.81 96 LEU A C 1
ATOM 797 O O . LEU A 1 96 ? 6.562 -0.785 -18.948 1.00 85.81 96 LEU A O 1
ATOM 801 N N . CYS A 1 97 ? 4.414 -1.223 -18.484 1.00 84.50 97 CYS A N 1
ATOM 802 C CA . CYS A 1 97 ? 4.185 -2.080 -19.650 1.00 84.50 97 CYS A CA 1
ATOM 803 C C . CYS A 1 97 ? 4.162 -1.307 -20.972 1.00 84.50 97 CYS A C 1
ATOM 805 O O . CYS A 1 97 ? 4.573 -1.837 -22.002 1.00 84.50 97 CYS A O 1
ATOM 807 N N . SER A 1 98 ? 3.678 -0.066 -20.940 1.00 83.25 98 SER A N 1
ATOM 808 C CA . SER A 1 98 ? 3.558 0.794 -22.123 1.00 83.25 98 SER A CA 1
ATOM 809 C C . SER A 1 98 ? 4.889 1.426 -22.532 1.00 83.25 98 SER A C 1
ATOM 811 O O . SER A 1 98 ? 5.053 1.856 -23.671 1.00 83.25 98 SER A O 1
ATOM 813 N N . CYS A 1 99 ? 5.846 1.499 -21.607 1.00 77.50 99 CYS A N 1
ATOM 814 C CA . CYS A 1 99 ? 7.158 2.064 -21.864 1.00 77.50 99 CYS A CA 1
ATOM 815 C C . CYS A 1 99 ? 8.137 0.994 -22.380 1.00 77.50 99 CYS A C 1
ATOM 817 O O . CYS A 1 99 ? 8.294 -0.065 -21.771 1.00 77.50 99 CYS A O 1
ATOM 819 N N . ASP A 1 100 ? 8.890 1.307 -23.440 1.00 68.56 100 ASP A N 1
ATOM 820 C CA . ASP A 1 100 ? 10.064 0.527 -23.861 1.00 68.56 100 ASP A CA 1
ATOM 821 C C . ASP A 1 100 ? 11.220 0.744 -22.871 1.00 68.56 100 ASP A C 1
ATOM 823 O O . ASP A 1 100 ? 12.193 1.453 -23.116 1.00 68.56 100 ASP A O 1
ATOM 827 N N . LEU A 1 101 ? 11.077 0.148 -21.692 1.00 65.19 101 LEU A N 1
ATOM 828 C CA . LEU A 1 101 ? 11.938 0.334 -20.529 1.00 65.19 101 LEU A CA 1
ATOM 829 C C . LEU A 1 101 ? 13.284 -0.394 -20.609 1.00 65.19 101 LEU A C 1
ATOM 831 O O . LEU A 1 101 ? 13.874 -0.666 -19.572 1.00 65.19 101 LEU A O 1
ATOM 835 N N . VAL A 1 102 ? 13.785 -0.741 -21.796 1.00 62.00 102 VAL A N 1
ATOM 836 C CA . VAL A 1 102 ? 15.001 -1.557 -21.923 1.00 62.00 102 VAL A CA 1
ATOM 837 C C . VAL A 1 102 ? 16.242 -0.679 -22.117 1.00 62.00 102 VAL A C 1
ATOM 839 O O . VAL A 1 102 ? 16.297 0.076 -23.089 1.00 62.00 102 VAL A O 1
ATOM 842 N N . PRO A 1 103 ? 17.278 -0.821 -21.264 1.00 66.00 103 PRO A N 1
ATOM 843 C CA . PRO A 1 103 ? 17.329 -1.616 -20.029 1.00 66.00 103 PRO A CA 1
ATOM 844 C C . PRO A 1 103 ? 16.620 -0.927 -18.850 1.00 66.00 103 PRO A C 1
ATOM 846 O O . PRO A 1 103 ? 16.660 0.302 -18.731 1.00 66.00 103 PRO A O 1
ATOM 849 N N . ILE A 1 104 ? 16.021 -1.721 -17.946 1.00 73.62 104 ILE A N 1
ATOM 850 C CA . ILE A 1 104 ? 15.351 -1.168 -16.761 1.00 73.62 104 ILE A CA 1
ATOM 851 C C . ILE A 1 104 ? 16.393 -0.469 -15.913 1.00 73.62 104 ILE A C 1
ATOM 853 O O . ILE A 1 104 ? 17.401 -1.045 -15.503 1.00 73.62 104 ILE A O 1
ATOM 857 N N . ARG A 1 105 ? 16.138 0.806 -15.650 1.00 79.12 105 ARG A N 1
ATOM 858 C CA . ARG A 1 105 ? 17.062 1.637 -14.903 1.00 79.12 105 ARG A CA 1
ATOM 859 C C . ARG A 1 105 ? 16.978 1.322 -13.410 1.00 79.12 105 ARG A C 1
ATOM 861 O O . ARG A 1 105 ? 15.898 1.167 -12.840 1.00 79.12 105 ARG A O 1
ATOM 868 N N . ASN A 1 106 ? 18.140 1.306 -12.762 1.00 86.06 106 ASN A N 1
ATOM 869 C CA . ASN A 1 106 ? 18.261 1.038 -11.327 1.00 86.06 106 ASN A CA 1
ATOM 870 C C . ASN A 1 106 ? 17.501 2.052 -10.454 1.00 86.06 106 ASN A C 1
ATOM 872 O O . ASN A 1 106 ? 17.085 1.713 -9.349 1.00 86.06 106 ASN A O 1
ATOM 876 N N . ASP A 1 107 ? 17.308 3.285 -10.935 1.00 86.44 107 ASP A N 1
ATOM 877 C CA . ASP A 1 107 ? 16.524 4.303 -10.233 1.00 86.44 107 ASP A CA 1
ATOM 878 C C . ASP A 1 107 ? 15.036 3.923 -10.158 1.00 86.44 107 ASP A C 1
ATOM 880 O O . ASP A 1 107 ? 14.457 3.995 -9.078 1.00 86.44 107 ASP A O 1
ATOM 884 N N . VAL A 1 108 ? 14.433 3.433 -11.245 1.00 88.06 108 VAL A N 1
ATOM 885 C CA . VAL A 1 108 ? 13.042 2.941 -11.258 1.00 88.06 108 VAL A CA 1
ATOM 886 C C . VAL A 1 108 ? 12.867 1.769 -10.292 1.00 88.06 108 VAL A C 1
ATOM 888 O O . VAL A 1 108 ? 11.946 1.776 -9.474 1.00 88.06 108 VAL A O 1
ATOM 891 N N . LEU A 1 109 ? 13.780 0.793 -10.329 1.00 90.62 109 LEU A N 1
ATOM 892 C CA . LEU A 1 109 ? 13.735 -0.356 -9.421 1.00 90.62 109 LEU A CA 1
ATOM 893 C C . LEU A 1 109 ? 13.842 0.075 -7.948 1.00 90.62 109 LEU A C 1
ATOM 895 O O . LEU A 1 109 ? 13.112 -0.441 -7.098 1.00 90.62 109 LEU A O 1
ATOM 899 N N . LEU A 1 110 ? 14.700 1.056 -7.647 1.00 92.75 110 LEU A N 1
ATOM 900 C CA . LEU A 1 110 ? 14.829 1.628 -6.306 1.00 92.75 110 LEU A CA 1
ATOM 901 C C . LEU A 1 110 ? 13.522 2.285 -5.836 1.00 92.75 110 LEU A C 1
ATOM 903 O O . LEU A 1 110 ? 13.124 2.087 -4.688 1.00 92.75 110 LEU A O 1
ATOM 907 N N . LEU A 1 111 ? 12.837 3.043 -6.698 1.00 94.12 111 LEU A N 1
ATOM 908 C CA . LEU A 1 111 ? 11.561 3.686 -6.356 1.00 94.12 111 LEU A CA 1
ATOM 909 C C . LEU A 1 111 ? 10.452 2.658 -6.091 1.00 94.12 111 LEU A C 1
ATOM 911 O O . LEU A 1 111 ? 9.723 2.785 -5.105 1.00 94.12 111 LEU A O 1
ATOM 915 N N . VAL A 1 112 ? 10.370 1.596 -6.899 1.00 95.31 112 VAL A N 1
ATOM 916 C CA . VAL A 1 112 ? 9.440 0.481 -6.648 1.00 95.31 112 VAL A CA 1
ATOM 917 C C . VAL A 1 112 ? 9.755 -0.209 -5.322 1.00 95.31 112 VAL A C 1
ATOM 919 O O . VAL A 1 112 ? 8.847 -0.483 -4.539 1.00 95.31 112 VAL A O 1
ATOM 922 N N . GLN A 1 113 ? 11.033 -0.429 -5.009 1.00 96.69 113 GLN A N 1
ATOM 923 C CA . GLN A 1 113 ? 11.434 -1.007 -3.727 1.00 96.69 113 GLN A CA 1
ATOM 924 C C . GLN A 1 113 ? 11.073 -0.104 -2.537 1.00 96.69 113 GLN A C 1
ATOM 926 O O . GLN A 1 113 ? 10.649 -0.604 -1.495 1.00 96.69 113 GLN A O 1
ATOM 931 N N . ILE A 1 114 ? 11.195 1.218 -2.681 1.00 97.69 114 ILE A N 1
ATOM 932 C CA . ILE A 1 114 ? 10.737 2.178 -1.668 1.00 97.69 114 ILE A CA 1
ATOM 933 C C . ILE A 1 114 ? 9.227 2.042 -1.451 1.00 97.69 114 ILE A C 1
ATOM 935 O O . ILE A 1 114 ? 8.798 1.938 -0.300 1.00 97.69 114 ILE A O 1
ATOM 939 N N . ASN A 1 115 ? 8.435 1.995 -2.526 1.00 98.31 115 ASN A N 1
ATOM 940 C CA . ASN A 1 115 ? 6.983 1.826 -2.435 1.00 98.31 115 ASN A CA 1
ATOM 941 C C . ASN A 1 115 ? 6.609 0.491 -1.774 1.00 98.31 115 ASN A C 1
ATOM 943 O O . ASN A 1 115 ? 5.776 0.474 -0.871 1.00 98.31 115 ASN A O 1
ATOM 947 N N . GLN A 1 116 ? 7.280 -0.608 -2.136 1.00 98.44 116 GLN A N 1
ATOM 948 C CA . GLN A 1 116 ? 7.084 -1.919 -1.510 1.00 98.44 116 GLN A CA 1
ATOM 949 C C . GLN A 1 116 ? 7.353 -1.875 0.002 1.00 98.44 116 GLN A C 1
ATOM 951 O O . GLN A 1 116 ? 6.530 -2.336 0.793 1.00 98.44 116 GLN A O 1
ATOM 956 N N . ASN A 1 117 ? 8.474 -1.279 0.420 1.00 98.31 117 ASN A N 1
ATOM 957 C CA . ASN A 1 117 ? 8.828 -1.155 1.835 1.00 98.31 117 ASN A CA 1
ATOM 958 C C . ASN A 1 117 ? 7.815 -0.302 2.613 1.00 98.31 117 ASN A C 1
ATOM 960 O O . ASN A 1 117 ? 7.482 -0.628 3.753 1.00 98.31 117 ASN A O 1
ATOM 964 N N . CYS A 1 118 ? 7.318 0.779 2.003 1.00 98.50 118 CYS A N 1
ATOM 965 C CA . CYS A 1 118 ? 6.275 1.610 2.600 1.00 98.50 118 CYS A CA 1
ATOM 966 C C . CYS A 1 1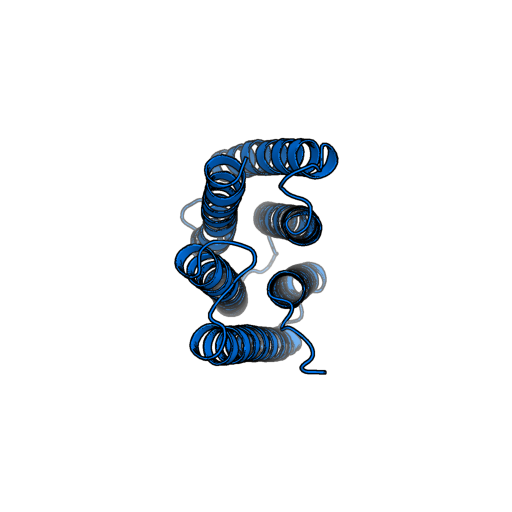18 ? 4.971 0.821 2.761 1.00 98.50 118 CYS A C 1
ATOM 968 O O . CYS A 1 118 ? 4.392 0.842 3.841 1.00 98.50 118 CYS A O 1
ATOM 970 N N . CYS A 1 119 ? 4.558 0.063 1.743 1.00 98.62 119 CYS A N 1
ATOM 971 C CA . CYS A 1 119 ? 3.349 -0.755 1.793 1.00 98.62 119 CYS A CA 1
ATOM 972 C C . CYS A 1 119 ? 3.410 -1.822 2.888 1.00 98.62 119 CYS A C 1
ATOM 974 O O . CYS A 1 119 ? 2.479 -1.946 3.679 1.00 98.62 119 CYS A O 1
ATOM 976 N N . LEU A 1 120 ? 4.529 -2.552 2.974 1.00 98.50 120 LEU A N 1
ATOM 977 C CA . LEU A 1 120 ? 4.743 -3.559 4.014 1.00 98.50 120 LEU A CA 1
ATOM 978 C C . LEU A 1 120 ? 4.678 -2.935 5.407 1.00 98.50 120 LEU A C 1
ATOM 980 O O . LEU A 1 120 ? 4.008 -3.465 6.288 1.00 98.50 120 LEU A O 1
ATOM 984 N N . LYS A 1 121 ? 5.332 -1.783 5.611 1.00 98.19 121 LYS A N 1
ATOM 985 C CA . LYS A 1 121 ? 5.294 -1.128 6.919 1.00 98.19 121 LYS A CA 1
ATOM 986 C C . LYS A 1 121 ? 3.906 -0.586 7.254 1.00 98.19 121 LYS A C 1
ATOM 988 O O . LYS A 1 121 ? 3.486 -0.708 8.400 1.00 98.19 121 LYS A O 1
ATOM 993 N N . LEU A 1 122 ? 3.201 -0.021 6.276 1.00 98.19 122 LEU A N 1
ATOM 994 C CA . LEU A 1 122 ? 1.834 0.453 6.455 1.00 98.19 122 LEU A CA 1
ATOM 995 C C . LEU A 1 122 ? 0.884 -0.697 6.807 1.00 98.19 122 LEU A C 1
ATOM 997 O O . LEU A 1 122 ? 0.049 -0.517 7.685 1.00 98.19 122 LEU A O 1
ATOM 1001 N N . LYS A 1 123 ? 1.047 -1.886 6.209 1.00 98.31 123 LYS A N 1
ATOM 1002 C CA . LYS A 1 123 ? 0.272 -3.081 6.583 1.00 98.31 123 LYS A CA 1
ATOM 1003 C C . LYS A 1 123 ? 0.425 -3.410 8.071 1.00 98.31 123 LYS A C 1
ATOM 1005 O O . LYS A 1 123 ? -0.575 -3.652 8.736 1.00 98.31 123 LYS A O 1
ATOM 1010 N N . GLU A 1 124 ? 1.644 -3.348 8.612 1.00 96.94 124 GLU A N 1
ATOM 1011 C CA . GLU A 1 124 ? 1.876 -3.560 10.051 1.00 96.94 124 GLU A CA 1
ATOM 1012 C C . GLU A 1 124 ? 1.220 -2.471 10.919 1.00 96.94 124 GLU A C 1
ATOM 1014 O O . GLU A 1 124 ? 0.623 -2.783 11.945 1.00 96.94 124 GLU A O 1
ATOM 1019 N N . VAL A 1 125 ? 1.264 -1.201 10.493 1.00 96.62 125 VAL A N 1
ATOM 1020 C CA . VAL A 1 125 ? 0.571 -0.101 11.196 1.00 96.62 125 VAL A CA 1
ATOM 1021 C C . VAL A 1 125 ? -0.944 -0.329 11.203 1.00 96.62 125 VAL A C 1
ATOM 1023 O O . VAL A 1 125 ? -1.577 -0.208 12.249 1.00 96.62 125 VAL A O 1
ATOM 1026 N N . VAL A 1 126 ? -1.525 -0.693 10.057 1.00 96.81 126 VAL A N 1
ATOM 1027 C CA . VAL A 1 126 ? -2.959 -0.991 9.915 1.00 96.81 126 VAL A CA 1
ATOM 1028 C C . VAL A 1 126 ? -3.356 -2.200 10.762 1.00 96.81 126 VAL A C 1
ATOM 1030 O O . VAL A 1 126 ? -4.387 -2.170 11.429 1.00 96.81 126 VAL A O 1
ATOM 1033 N N . LYS A 1 127 ? -2.515 -3.236 10.813 1.00 96.12 127 LYS A N 1
ATOM 1034 C CA . LYS A 1 127 ? -2.732 -4.416 11.656 1.00 96.12 127 LYS A CA 1
ATOM 1035 C C . LYS A 1 127 ? -2.775 -4.068 13.142 1.00 96.12 127 LYS A C 1
ATOM 1037 O O . LYS A 1 127 ? -3.626 -4.582 13.864 1.00 96.12 127 LYS A O 1
ATOM 1042 N N . GLU A 1 128 ? -1.904 -3.172 13.596 1.00 95.25 128 GLU A N 1
ATOM 1043 C CA . GLU A 1 128 ? -1.896 -2.716 14.988 1.00 95.25 128 GLU A CA 1
ATOM 1044 C C . GLU A 1 128 ? -2.931 -1.633 15.303 1.00 95.25 128 GLU A C 1
ATOM 1046 O O . GLU A 1 128 ? -3.135 -1.300 16.476 1.00 95.25 128 GLU A O 1
ATOM 1051 N N . LEU A 1 129 ? -3.636 -1.118 14.290 1.00 94.19 129 LEU A N 1
ATOM 1052 C CA . LEU A 1 129 ? -4.627 -0.060 14.460 1.00 94.19 129 LEU A CA 1
ATOM 1053 C C . LEU A 1 129 ? -5.723 -0.468 15.442 1.00 94.19 129 LEU A C 1
ATOM 1055 O O . LEU A 1 129 ? -6.096 0.346 16.272 1.00 94.19 129 LEU A O 1
ATOM 1059 N N . ARG A 1 130 ? -6.173 -1.729 15.458 1.00 93.56 130 ARG A N 1
ATOM 1060 C CA . ARG A 1 130 ? -7.177 -2.219 16.430 1.00 93.56 130 ARG A CA 1
ATOM 1061 C C . ARG A 1 130 ? -6.819 -1.953 17.898 1.00 93.56 130 ARG A C 1
ATOM 1063 O O . ARG A 1 130 ? -7.703 -1.885 18.750 1.00 93.56 130 ARG A O 1
ATOM 1070 N N . ASN A 1 131 ? -5.532 -1.784 18.200 1.00 91.94 131 ASN A N 1
ATOM 1071 C CA . ASN A 1 131 ? -5.010 -1.564 19.543 1.00 91.94 131 ASN A CA 1
ATOM 1072 C C . ASN A 1 131 ? -4.732 -0.074 19.846 1.00 91.94 131 ASN A C 1
ATOM 1074 O O . ASN A 1 131 ? -4.048 0.229 20.830 1.00 91.94 131 ASN A O 1
ATOM 1078 N N . PHE A 1 132 ? -5.251 0.863 19.039 1.00 88.50 132 PHE A N 1
ATOM 1079 C CA . PHE A 1 132 ? -4.869 2.282 19.058 1.00 88.50 132 PHE A CA 1
ATOM 1080 C C . PHE A 1 132 ? -4.956 2.967 20.431 1.00 88.50 132 PHE A C 1
ATOM 1082 O O . PHE A 1 132 ? -4.088 3.765 20.760 1.00 88.50 132 PHE A O 1
ATOM 1089 N N . ARG A 1 133 ? -5.920 2.594 21.286 1.00 85.12 133 ARG A N 1
ATOM 1090 C CA . ARG A 1 133 ? -6.107 3.210 22.619 1.00 85.12 133 ARG A CA 1
ATOM 1091 C C . ARG A 1 133 ? -4.976 2.936 23.615 1.00 85.12 133 ARG A C 1
ATOM 1093 O O . ARG A 1 133 ? -4.874 3.616 24.629 1.00 85.12 133 ARG A O 1
ATOM 1100 N N . LYS A 1 134 ? -4.198 1.864 23.422 1.00 83.75 134 LYS A N 1
ATOM 1101 C CA . LYS A 1 134 ? -3.226 1.376 24.429 1.00 83.75 134 LYS A CA 1
ATOM 1102 C C . LYS A 1 134 ? -1.879 0.953 23.841 1.00 83.75 134 LYS A C 1
ATOM 1104 O O . LYS A 1 134 ? -0.931 0.717 24.594 1.00 83.75 134 LYS A O 1
ATOM 1109 N N . SER A 1 135 ? -1.776 0.816 22.521 1.00 85.12 135 SER A N 1
ATOM 1110 C CA . SER A 1 135 ? -0.604 0.231 21.876 1.00 85.12 135 SER A CA 1
ATOM 1111 C C . SER A 1 135 ? 0.559 1.214 21.785 1.00 85.12 135 SER A C 1
ATOM 1113 O O . SER A 1 135 ? 0.643 2.048 20.885 1.00 85.12 135 SER A O 1
ATOM 1115 N N . LYS A 1 136 ? 1.543 1.040 22.673 1.00 83.25 136 LYS A N 1
ATOM 1116 C CA . LYS A 1 136 ? 2.870 1.662 22.513 1.00 83.25 136 LYS A CA 1
ATOM 1117 C C . LYS A 1 136 ? 3.581 1.177 21.239 1.00 83.25 136 LYS A C 1
ATOM 1119 O O . LYS A 1 136 ? 4.430 1.893 20.710 1.00 83.25 136 LYS A O 1
ATOM 1124 N N . ALA A 1 137 ? 3.246 -0.026 20.759 1.00 87.62 137 ALA A N 1
ATOM 1125 C CA . ALA A 1 137 ? 3.786 -0.573 19.518 1.00 87.62 137 ALA A CA 1
ATOM 1126 C C . ALA A 1 137 ? 3.292 0.217 18.298 1.00 87.62 137 ALA A C 1
ATOM 1128 O O . ALA A 1 137 ? 4.117 0.593 17.473 1.00 87.62 137 ALA A O 1
ATOM 1129 N N . LEU A 1 138 ? 2.008 0.595 18.256 1.00 89.69 138 LEU A N 1
ATOM 1130 C CA . LEU A 1 138 ? 1.439 1.392 17.163 1.00 89.69 138 LEU A CA 1
ATOM 1131 C C . LEU A 1 138 ? 2.157 2.739 16.997 1.00 89.69 138 LEU A C 1
ATOM 1133 O O . LEU A 1 138 ? 2.552 3.093 15.890 1.00 89.69 138 LEU A O 1
ATOM 1137 N N . ILE A 1 139 ? 2.408 3.459 18.098 1.00 88.06 139 ILE A N 1
ATOM 1138 C CA . ILE A 1 139 ? 3.144 4.739 18.070 1.00 88.06 139 ILE A CA 1
ATOM 1139 C C . ILE A 1 139 ? 4.559 4.540 17.509 1.00 88.06 139 ILE A C 1
ATOM 1141 O O . ILE A 1 139 ? 5.027 5.310 16.668 1.00 88.06 139 ILE A O 1
ATOM 1145 N N . LYS A 1 140 ? 5.250 3.483 17.953 1.00 91.19 140 LYS A N 1
ATOM 1146 C CA . LYS A 1 140 ? 6.587 3.138 17.454 1.00 91.19 140 LYS A CA 1
ATOM 1147 C C . LYS A 1 140 ? 6.551 2.788 15.964 1.00 91.19 140 LYS A C 1
ATOM 1149 O O . LYS A 1 140 ? 7.432 3.217 15.219 1.00 91.19 140 LYS A O 1
ATOM 1154 N N . ASP A 1 141 ? 5.556 2.028 15.526 1.00 93.12 141 ASP A N 1
ATOM 1155 C CA . ASP A 1 141 ? 5.421 1.600 14.139 1.00 93.12 141 ASP A CA 1
ATOM 1156 C C . ASP A 1 141 ? 5.080 2.754 13.205 1.00 93.12 141 ASP A C 1
ATOM 1158 O O . ASP A 1 141 ? 5.684 2.848 12.134 1.00 93.12 141 ASP A O 1
ATOM 1162 N N . LEU A 1 142 ? 4.226 3.678 13.643 1.00 93.31 142 LEU A N 1
ATOM 1163 C CA . LEU A 1 142 ? 3.922 4.909 12.923 1.00 93.31 142 LEU A CA 1
ATOM 1164 C C . LEU A 1 142 ? 5.163 5.810 12.810 1.00 93.31 142 LEU A C 1
ATOM 1166 O O . LEU A 1 142 ? 5.482 6.291 11.724 1.00 93.31 142 LEU A O 1
ATOM 1170 N N . ALA A 1 143 ? 5.943 5.965 13.885 1.00 93.69 143 ALA A N 1
ATOM 1171 C CA . ALA A 1 143 ? 7.200 6.719 13.845 1.00 93.69 143 ALA A CA 1
ATOM 1172 C C . ALA A 1 143 ? 8.226 6.101 12.875 1.00 93.69 143 ALA A C 1
ATOM 1174 O O . ALA A 1 143 ? 8.904 6.810 12.122 1.00 93.69 143 ALA A O 1
ATOM 1175 N N . LEU A 1 144 ? 8.334 4.768 12.855 1.00 95.81 144 LEU A N 1
ATOM 1176 C CA . LEU A 1 144 ? 9.169 4.050 11.890 1.00 95.81 144 LEU A CA 1
ATOM 1177 C C . LEU A 1 144 ? 8.658 4.230 10.456 1.00 95.81 144 LEU A C 1
ATOM 1179 O O . LEU A 1 144 ? 9.467 4.416 9.545 1.00 95.81 144 LEU A O 1
ATOM 1183 N N . PHE A 1 145 ? 7.342 4.219 10.252 1.00 97.62 145 PHE A N 1
ATOM 1184 C CA . PHE A 1 145 ? 6.739 4.465 8.949 1.00 97.62 145 PHE A CA 1
ATOM 1185 C C . PHE A 1 145 ? 7.025 5.886 8.448 1.00 97.62 145 PHE A C 1
ATOM 1187 O O . PHE A 1 145 ? 7.528 6.052 7.338 1.00 97.62 145 PHE A O 1
ATOM 1194 N N . TYR A 1 146 ? 6.863 6.908 9.291 1.00 97.31 146 TYR A N 1
ATOM 1195 C CA . TYR A 1 146 ? 7.233 8.283 8.947 1.00 97.31 146 TYR A CA 1
ATOM 1196 C C . TYR A 1 146 ? 8.722 8.442 8.628 1.00 97.31 146 TYR A C 1
ATOM 1198 O O . TYR A 1 146 ? 9.089 9.192 7.719 1.00 97.31 146 TYR A O 1
ATOM 1206 N N . LYS A 1 147 ? 9.605 7.701 9.310 1.00 97.38 147 LYS A N 1
ATOM 1207 C CA . LYS A 1 147 ? 11.031 7.655 8.958 1.00 97.38 147 LYS A CA 1
ATOM 1208 C C . LYS A 1 147 ? 11.251 7.067 7.558 1.00 97.38 147 LYS A C 1
ATOM 1210 O O . LYS A 1 147 ? 12.060 7.614 6.805 1.00 97.38 147 LYS A O 1
ATOM 1215 N N . LEU A 1 148 ? 10.533 6.001 7.190 1.00 97.12 148 LEU A N 1
ATOM 1216 C CA . LEU A 1 148 ? 10.567 5.446 5.831 1.00 97.12 148 LEU A CA 1
ATOM 1217 C C . LEU A 1 148 ? 10.055 6.454 4.798 1.00 97.12 148 LEU A C 1
ATOM 1219 O O . LEU A 1 148 ? 10.741 6.677 3.804 1.00 97.12 148 LEU A O 1
ATOM 1223 N N . LEU A 1 149 ? 8.933 7.131 5.059 1.00 96.75 149 LEU A N 1
ATOM 1224 C CA . LEU A 1 149 ? 8.387 8.166 4.173 1.00 96.75 149 LEU A CA 1
ATOM 1225 C C . LEU A 1 149 ? 9.357 9.348 4.007 1.00 96.75 149 LEU A C 1
ATOM 1227 O O . LEU A 1 149 ? 9.580 9.840 2.902 1.00 96.75 149 LEU A O 1
ATOM 1231 N N . LYS A 1 150 ? 10.014 9.791 5.081 1.00 96.88 150 LYS A N 1
ATOM 1232 C CA . LYS A 1 150 ? 11.029 10.852 5.000 1.00 96.88 150 LYS A CA 1
ATOM 1233 C C . LYS A 1 150 ? 12.212 10.438 4.120 1.00 96.88 150 LYS A C 1
ATOM 1235 O O . LYS A 1 150 ? 12.654 11.220 3.276 1.00 96.88 150 LYS A O 1
ATOM 1240 N N . ASN A 1 151 ? 12.708 9.214 4.296 1.00 95.62 151 ASN A N 1
ATOM 1241 C CA . ASN A 1 151 ? 13.814 8.681 3.501 1.00 95.62 151 ASN A CA 1
ATOM 1242 C C . ASN A 1 151 ? 13.412 8.481 2.034 1.00 95.62 151 ASN A C 1
ATOM 1244 O O . ASN A 1 151 ? 14.133 8.926 1.145 1.00 95.62 151 ASN A O 1
ATOM 1248 N N . GLY A 1 152 ? 12.240 7.895 1.781 1.00 95.38 152 GLY A N 1
ATOM 1249 C CA . GLY A 1 152 ? 11.699 7.704 0.438 1.00 95.38 152 GLY A CA 1
ATOM 1250 C C . GLY A 1 152 ? 11.539 9.030 -0.300 1.00 95.38 152 GLY A C 1
ATOM 1251 O O . GLY A 1 152 ? 12.048 9.180 -1.407 1.00 95.38 152 GLY A O 1
ATOM 1252 N N . ARG A 1 153 ? 10.953 10.048 0.345 1.00 95.06 153 ARG A N 1
ATOM 1253 C CA . ARG A 1 153 ? 10.815 11.397 -0.230 1.00 95.06 153 ARG A CA 1
ATOM 1254 C C . ARG A 1 153 ? 12.167 11.985 -0.639 1.00 95.06 153 ARG A C 1
ATOM 1256 O O . ARG A 1 153 ? 12.263 12.609 -1.694 1.00 95.06 153 ARG A O 1
ATOM 1263 N N . ARG A 1 154 ? 13.218 11.779 0.165 1.00 93.88 154 ARG A N 1
ATOM 1264 C CA . ARG A 1 154 ? 14.581 12.202 -0.188 1.00 93.88 154 ARG A CA 1
ATOM 1265 C C . ARG A 1 154 ? 15.071 11.497 -1.452 1.00 93.88 154 ARG A C 1
ATOM 1267 O O . ARG A 1 154 ? 15.581 12.180 -2.334 1.00 93.88 154 ARG A O 1
ATOM 1274 N N . SER A 1 155 ? 14.879 10.183 -1.560 1.00 92.31 155 SER A N 1
ATOM 1275 C CA . SER A 1 155 ? 15.250 9.415 -2.755 1.00 92.31 155 SER A CA 1
ATOM 1276 C C . SER A 1 155 ? 14.506 9.894 -4.003 1.00 92.31 155 SER A C 1
ATOM 1278 O O . SER A 1 155 ? 15.160 10.187 -4.997 1.00 92.31 155 SER A O 1
ATOM 1280 N N . TYR A 1 156 ? 13.182 10.087 -3.932 1.00 92.44 156 TYR A N 1
ATOM 1281 C CA . TYR A 1 156 ? 12.388 10.662 -5.029 1.00 92.44 156 TYR A CA 1
ATOM 1282 C C . TYR A 1 156 ? 12.903 12.051 -5.447 1.00 92.44 156 TYR A C 1
ATOM 1284 O O . TYR A 1 156 ? 13.038 12.352 -6.630 1.00 92.44 156 TYR A O 1
ATOM 1292 N N . ASN A 1 157 ? 13.252 12.906 -4.482 1.00 88.75 157 ASN A N 1
ATOM 1293 C CA . ASN A 1 157 ? 13.769 14.244 -4.774 1.00 88.75 157 ASN A CA 1
ATOM 1294 C C . ASN A 1 157 ? 15.150 14.236 -5.441 1.00 88.75 157 ASN A C 1
ATOM 1296 O O . ASN A 1 157 ? 15.438 15.154 -6.209 1.00 88.75 157 ASN A O 1
ATOM 1300 N N . GLN A 1 158 ? 15.981 13.238 -5.133 1.00 87.56 158 GLN A N 1
ATOM 1301 C CA . GLN A 1 158 ? 17.319 13.054 -5.698 1.00 87.56 158 GLN A CA 1
ATOM 1302 C C . GLN A 1 158 ? 17.300 12.362 -7.067 1.00 87.56 158 GLN A C 1
ATOM 1304 O O . GLN A 1 158 ? 18.315 12.372 -7.763 1.00 87.56 158 GLN A O 1
ATOM 1309 N N . THR A 1 159 ? 16.169 11.782 -7.482 1.00 83.50 159 THR A N 1
ATOM 1310 C CA . THR A 1 159 ? 16.017 11.217 -8.823 1.00 83.50 159 THR A CA 1
ATOM 1311 C C . THR A 1 159 ? 16.119 12.329 -9.868 1.00 83.50 159 THR A C 1
ATOM 1313 O O . THR A 1 159 ? 15.293 13.240 -9.920 1.00 83.50 159 THR A O 1
ATOM 1316 N N . LEU A 1 160 ? 17.150 12.247 -10.712 1.00 67.94 160 LEU A N 1
ATOM 1317 C CA . LEU A 1 160 ? 17.480 13.268 -11.712 1.00 67.94 160 LEU A CA 1
ATOM 1318 C C . LEU A 1 160 ? 16.449 13.354 -12.853 1.00 67.94 160 LEU A C 1
ATOM 1320 O O . LEU A 1 160 ? 16.305 14.402 -13.473 1.00 67.94 160 LEU A O 1
ATOM 1324 N N . TYR A 1 161 ? 15.702 12.277 -13.110 1.00 66.25 161 TYR A N 1
ATOM 1325 C CA . TYR A 1 161 ? 14.812 12.143 -14.267 1.00 66.25 161 TYR A CA 1
ATOM 1326 C C . TYR A 1 161 ? 13.332 12.125 -13.867 1.00 66.25 161 TYR A C 1
ATOM 1328 O O . TYR A 1 161 ? 12.624 11.138 -14.052 1.00 66.25 161 TY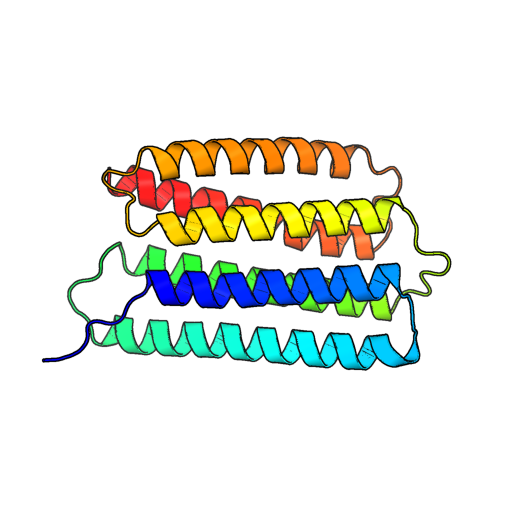R A O 1
ATOM 1336 N N . LYS A 1 162 ? 12.850 13.254 -13.335 1.00 65.31 162 LYS A N 1
ATOM 1337 C CA . LYS A 1 162 ? 11.427 13.455 -12.993 1.00 65.31 162 LYS A CA 1
ATOM 1338 C C . LYS A 1 162 ? 10.508 13.561 -14.217 1.00 65.31 162 LYS A C 1
ATOM 1340 O O . LYS A 1 162 ? 9.297 13.469 -14.066 1.00 65.31 162 LYS A O 1
ATOM 1345 N N . SER A 1 163 ? 11.074 13.767 -15.410 1.00 58.66 163 SER A N 1
ATOM 1346 C CA . SER A 1 163 ? 10.347 13.880 -16.685 1.00 58.66 163 SER A CA 1
ATOM 1347 C C . SER A 1 163 ? 9.810 12.547 -17.210 1.00 58.66 163 SER A C 1
ATOM 1349 O O . SER A 1 163 ? 9.083 12.524 -18.200 1.00 58.66 163 SER A O 1
ATOM 1351 N N . TYR A 1 164 ? 10.172 11.435 -16.574 1.00 70.94 164 TYR A N 1
ATOM 1352 C CA . TYR A 1 164 ? 9.745 10.113 -16.994 1.00 70.94 164 TYR A CA 1
ATOM 1353 C C . TYR A 1 164 ? 8.332 9.810 -16.475 1.00 70.94 164 TYR A C 1
ATOM 1355 O O . TYR A 1 164 ? 8.081 9.925 -15.278 1.00 70.94 164 TYR A O 1
ATOM 1363 N N . MET A 1 165 ? 7.403 9.403 -17.348 1.00 81.38 165 MET A N 1
ATOM 1364 C CA . MET A 1 165 ? 5.998 9.173 -16.963 1.00 81.38 165 MET A CA 1
ATOM 1365 C C . MET A 1 165 ? 5.856 8.156 -15.820 1.00 81.38 165 MET A C 1
ATOM 1367 O O . MET A 1 165 ? 5.103 8.390 -14.878 1.00 81.38 165 MET A O 1
ATOM 1371 N N . VAL A 1 166 ? 6.672 7.096 -15.816 1.00 85.25 166 VAL A N 1
ATOM 1372 C CA . VAL A 1 166 ? 6.705 6.104 -14.725 1.00 85.25 166 VAL A CA 1
ATOM 1373 C C . VAL A 1 166 ? 7.065 6.738 -13.379 1.00 85.25 166 VAL A C 1
ATOM 1375 O O . VAL A 1 166 ? 6.520 6.334 -12.358 1.00 85.25 166 VAL A O 1
ATOM 1378 N N . TYR A 1 167 ? 7.948 7.746 -13.342 1.00 89.44 167 TYR A N 1
ATOM 1379 C CA . TYR A 1 167 ? 8.267 8.437 -12.088 1.00 89.44 167 TYR A CA 1
ATOM 1380 C C . TYR A 1 167 ? 7.011 9.074 -11.487 1.00 89.44 167 TYR A C 1
ATOM 1382 O O . TYR A 1 167 ? 6.802 8.981 -10.279 1.00 89.44 167 TYR A O 1
ATOM 1390 N N . SER A 1 168 ? 6.170 9.698 -12.321 1.00 90.69 168 SER A N 1
ATOM 1391 C CA . SER A 1 168 ? 4.923 10.318 -11.867 1.00 90.69 168 SER A CA 1
ATOM 1392 C C . SER A 1 168 ? 3.973 9.283 -11.268 1.00 90.69 168 SER A C 1
ATOM 1394 O O . SER A 1 168 ? 3.477 9.499 -10.165 1.00 90.69 168 SER A O 1
ATOM 1396 N N . GLU A 1 169 ? 3.797 8.135 -11.924 1.00 93.56 169 GLU A N 1
ATOM 1397 C CA . GLU A 1 169 ? 2.923 7.072 -11.413 1.00 93.56 169 GLU A CA 1
ATOM 1398 C C . GLU A 1 169 ? 3.446 6.474 -10.101 1.00 93.56 169 GLU A C 1
ATOM 1400 O O . GLU A 1 169 ? 2.720 6.401 -9.110 1.00 93.56 169 GLU A O 1
ATOM 1405 N N . LEU A 1 170 ? 4.744 6.160 -10.021 1.00 95.06 170 LEU A N 1
ATOM 1406 C CA . LEU A 1 170 ? 5.349 5.679 -8.775 1.00 95.06 170 LEU A CA 1
ATOM 1407 C C . LEU A 1 170 ? 5.249 6.714 -7.647 1.00 95.06 170 LEU A C 1
ATOM 1409 O O . LEU A 1 170 ? 5.069 6.347 -6.483 1.00 95.06 170 LEU A O 1
ATOM 1413 N N . LYS A 1 171 ? 5.325 8.006 -7.983 1.00 95.50 171 LYS A N 1
ATOM 1414 C CA . LYS A 1 171 ? 5.168 9.098 -7.025 1.00 95.50 171 LYS A CA 1
ATOM 1415 C C . LYS A 1 171 ? 3.735 9.201 -6.496 1.00 95.50 171 LYS A C 1
ATOM 1417 O O . LYS A 1 171 ? 3.591 9.452 -5.302 1.00 95.50 171 LYS A O 1
ATOM 1422 N N . LYS A 1 172 ? 2.704 8.960 -7.318 1.00 97.19 172 LYS A N 1
ATOM 1423 C CA . LYS A 1 172 ? 1.299 8.903 -6.863 1.00 97.19 172 LYS A CA 1
ATOM 1424 C C . LYS A 1 172 ? 1.084 7.787 -5.843 1.00 97.19 172 LYS A C 1
ATOM 1426 O O . LYS A 1 172 ? 0.483 8.036 -4.801 1.00 97.19 172 LYS A O 1
ATOM 1431 N N . ILE A 1 173 ? 1.643 6.596 -6.093 1.00 98.31 173 ILE A N 1
ATOM 1432 C CA . ILE A 1 173 ? 1.646 5.488 -5.118 1.00 98.31 173 ILE A CA 1
ATOM 1433 C C . ILE A 1 173 ? 2.283 5.966 -3.808 1.00 98.31 173 ILE A C 1
ATOM 1435 O O . ILE A 1 173 ? 1.710 5.806 -2.731 1.00 98.31 173 ILE A O 1
ATOM 1439 N N . PHE A 1 174 ? 3.453 6.604 -3.905 1.00 98.19 174 PHE A N 1
ATOM 1440 C CA . PHE A 1 174 ? 4.180 7.091 -2.740 1.00 98.19 174 PHE A CA 1
ATOM 1441 C C . PHE A 1 174 ? 3.407 8.144 -1.935 1.00 98.19 174 PHE A C 1
ATOM 1443 O O . PHE A 1 174 ? 3.377 8.074 -0.710 1.00 98.19 174 PHE A O 1
ATOM 1450 N N . ASP A 1 175 ? 2.786 9.118 -2.600 1.00 97.56 175 ASP A N 1
ATOM 1451 C CA . ASP A 1 175 ? 1.984 10.149 -1.934 1.00 97.56 175 ASP A CA 1
ATOM 1452 C C . ASP A 1 175 ? 0.724 9.569 -1.295 1.00 97.56 175 ASP A C 1
ATOM 1454 O O . ASP A 1 175 ? 0.361 9.972 -0.193 1.00 97.56 175 ASP A O 1
ATOM 1458 N N . CYS A 1 176 ? 0.126 8.543 -1.900 1.00 98.38 176 CYS A N 1
ATOM 1459 C CA . CYS A 1 176 ? -1.021 7.863 -1.313 1.00 98.38 176 CYS A CA 1
ATOM 1460 C C . CYS A 1 176 ? -0.683 7.204 0.037 1.00 98.38 176 CYS A C 1
ATOM 1462 O O . CYS A 1 176 ? -1.521 7.194 0.935 1.00 98.38 176 CYS A O 1
ATOM 1464 N N . PHE A 1 177 ? 0.547 6.711 0.239 1.00 98.38 177 PHE A N 1
ATOM 1465 C CA . PHE A 1 177 ? 0.981 6.228 1.559 1.00 98.38 177 PHE A CA 1
ATOM 1466 C C . PHE A 1 177 ? 0.993 7.327 2.622 1.00 98.38 177 PHE A C 1
ATOM 1468 O O . PHE A 1 177 ? 0.701 7.058 3.786 1.00 98.38 177 PHE A O 1
ATOM 1475 N N . ILE A 1 178 ? 1.345 8.551 2.230 1.00 96.31 178 ILE A N 1
ATOM 1476 C CA . ILE A 1 178 ? 1.384 9.712 3.123 1.00 96.31 178 ILE A CA 1
ATOM 1477 C C . ILE A 1 178 ? -0.039 10.104 3.510 1.00 96.31 178 ILE A C 1
ATOM 1479 O O . ILE A 1 178 ? -0.308 10.322 4.687 1.00 96.31 178 ILE A O 1
ATOM 1483 N N . ASP A 1 179 ? -0.950 10.116 2.538 1.00 96.94 179 ASP A N 1
ATOM 1484 C CA . ASP A 1 179 ? -2.363 10.387 2.786 1.00 96.94 179 ASP A CA 1
ATOM 1485 C C . ASP A 1 179 ? -2.961 9.387 3.784 1.00 96.94 179 ASP A C 1
ATOM 1487 O O . ASP A 1 179 ? -3.612 9.793 4.744 1.00 96.94 179 ASP A O 1
ATOM 1491 N N . ILE A 1 180 ? -2.698 8.084 3.601 1.00 97.44 180 ILE A N 1
ATOM 1492 C CA . ILE A 1 180 ? -3.165 7.053 4.541 1.00 97.44 180 ILE A CA 1
ATOM 1493 C C . ILE A 1 180 ? -2.545 7.275 5.926 1.00 97.44 180 ILE A C 1
ATOM 1495 O O . ILE A 1 180 ? -3.253 7.173 6.923 1.00 97.44 180 ILE A O 1
ATOM 1499 N N . ALA A 1 181 ? -1.254 7.616 6.008 1.00 95.75 181 ALA A N 1
ATOM 1500 C CA . ALA A 1 181 ? -0.594 7.895 7.285 1.00 95.75 181 ALA A CA 1
ATOM 1501 C C . ALA A 1 181 ? -1.300 9.013 8.066 1.00 95.75 181 ALA A C 1
ATOM 1503 O O . ALA A 1 181 ? -1.550 8.851 9.258 1.00 95.75 181 ALA A O 1
ATOM 1504 N N . PHE A 1 182 ? -1.662 10.108 7.389 1.00 95.00 182 PHE A N 1
ATOM 1505 C CA . PHE A 1 182 ? -2.364 11.232 8.008 1.00 95.00 182 PHE A CA 1
ATOM 1506 C C . PHE A 1 182 ? -3.765 10.859 8.486 1.00 95.00 182 PHE A C 1
ATOM 1508 O O . PHE A 1 182 ? -4.157 11.267 9.577 1.00 95.00 182 PHE A O 1
ATOM 1515 N N . ILE A 1 183 ? -4.498 10.052 7.715 1.00 95.31 183 ILE A N 1
ATOM 1516 C CA . ILE A 1 183 ? -5.813 9.551 8.134 1.00 95.31 183 ILE A CA 1
ATOM 1517 C C . ILE A 1 183 ? -5.668 8.691 9.397 1.00 95.31 183 ILE A C 1
ATOM 1519 O O . ILE A 1 183 ? -6.368 8.915 10.381 1.00 95.31 183 ILE A O 1
ATOM 1523 N N . LEU A 1 184 ? -4.718 7.750 9.410 1.00 94.69 184 LEU A N 1
ATOM 1524 C CA . LEU A 1 184 ? -4.478 6.881 10.567 1.00 94.69 184 LEU A CA 1
ATOM 1525 C C . LEU A 1 184 ? -4.036 7.667 11.807 1.00 94.69 184 LEU A C 1
ATOM 1527 O O . LEU A 1 184 ? -4.479 7.366 12.912 1.00 94.69 184 LEU A O 1
ATOM 1531 N N . GLU A 1 185 ? -3.186 8.678 11.640 1.00 92.25 185 GLU A N 1
ATOM 1532 C CA . GLU A 1 185 ? -2.788 9.570 12.730 1.00 92.25 185 GLU A CA 1
ATOM 1533 C C . GLU A 1 185 ? -3.984 10.354 13.283 1.00 92.25 185 GLU A C 1
ATOM 1535 O O . GLU A 1 185 ? -4.149 10.417 14.501 1.00 92.25 185 GLU A O 1
ATOM 1540 N N . GLY A 1 186 ? -4.856 10.871 12.411 1.00 92.06 186 GLY A N 1
ATOM 1541 C CA . GLY A 1 186 ? -6.107 11.519 12.807 1.00 92.06 186 GLY A CA 1
ATOM 1542 C C . GLY A 1 186 ? -6.998 10.600 13.643 1.00 92.06 186 GLY A C 1
ATOM 1543 O O . GLY A 1 186 ? -7.427 10.988 14.728 1.00 92.06 186 GLY A O 1
ATOM 1544 N N . VAL A 1 187 ? -7.186 9.350 13.206 1.00 91.62 187 VAL A N 1
ATOM 1545 C CA . VAL A 1 187 ? -7.942 8.333 13.960 1.00 91.62 187 VAL A CA 1
ATOM 1546 C C . VAL A 1 187 ? -7.342 8.105 15.344 1.00 91.62 187 VAL A C 1
ATOM 1548 O O . VAL A 1 187 ? -8.074 8.056 16.332 1.00 91.62 187 VAL A O 1
ATOM 1551 N N . ILE A 1 188 ? -6.017 7.972 15.433 1.00 89.50 188 ILE A N 1
ATOM 1552 C CA . ILE A 1 188 ? -5.333 7.752 16.710 1.00 89.50 188 ILE A CA 1
ATOM 1553 C C . ILE A 1 188 ? -5.539 8.958 17.629 1.00 89.50 188 ILE A C 1
ATOM 1555 O O . ILE A 1 188 ? -5.949 8.768 18.770 1.00 89.50 188 ILE A O 1
ATOM 1559 N N . ILE A 1 189 ? -5.299 10.181 17.149 1.00 87.12 189 ILE A N 1
ATOM 1560 C CA . ILE A 1 189 ? -5.401 11.410 17.951 1.00 87.12 189 ILE A CA 1
ATOM 1561 C C . ILE A 1 189 ? -6.838 11.655 18.421 1.00 87.12 189 ILE A C 1
ATOM 1563 O O . ILE A 1 189 ? -7.045 11.932 19.599 1.00 87.12 189 ILE A O 1
ATOM 1567 N N . ASN A 1 190 ? -7.827 11.514 17.536 1.00 84.75 190 ASN A N 1
ATOM 1568 C CA . ASN A 1 190 ? -9.233 11.792 17.850 1.00 84.75 190 ASN A CA 1
ATOM 1569 C C . ASN A 1 190 ? -9.839 10.796 18.849 1.00 84.75 190 ASN A C 1
ATOM 1571 O O . ASN A 1 190 ? -10.886 11.068 19.433 1.00 84.75 190 ASN A O 1
ATOM 1575 N N . ASN A 1 191 ? -9.200 9.640 19.040 1.00 76.69 191 ASN A N 1
ATOM 1576 C CA . ASN A 1 191 ? -9.696 8.577 19.906 1.00 76.69 191 ASN A CA 1
ATOM 1577 C C . ASN A 1 191 ? -8.715 8.209 21.046 1.00 76.69 191 ASN A C 1
ATOM 1579 O O . ASN A 1 191 ? -8.876 7.143 21.658 1.00 76.69 191 ASN A O 1
ATOM 1583 N N . SER A 1 192 ? -7.706 9.055 21.302 1.00 67.69 192 SER A N 1
ATOM 1584 C CA . SER A 1 192 ? -6.756 8.948 22.427 1.00 67.69 192 SER A CA 1
ATOM 1585 C C . SER A 1 192 ? -7.207 9.724 23.660 1.00 67.69 192 SER A C 1
ATOM 1587 O O . SER A 1 192 ? -7.912 10.743 23.503 1.00 67.69 192 SER A O 1
#

Solvent-accessible surface area (backbone atoms only — not comparable to full-atom values): 10526 Å² total; per-residue (Å²): 133,83,79,76,83,58,66,49,60,50,53,33,53,40,38,48,40,41,40,53,40,42,49,51,50,47,48,50,62,75,67,62,48,80,85,52,47,60,57,55,45,55,53,31,51,51,38,37,55,52,31,48,50,51,43,50,54,52,49,63,47,55,77,74,51,92,80,68,100,59,60,69,67,57,56,51,50,52,46,52,49,52,40,52,37,32,47,32,50,41,53,29,43,52,44,53,67,73,43,88,54,80,76,72,52,69,67,60,55,50,53,49,50,46,46,40,54,51,42,53,46,48,33,54,37,46,58,39,46,83,42,57,80,74,38,68,62,40,58,52,44,47,53,52,42,52,51,49,51,55,51,43,51,49,54,63,70,66,49,87,65,69,86,40,70,54,50,53,31,52,46,51,34,49,50,44,55,53,54,50,49,53,53,54,49,49,56,44,60,78,63,99

pLDDT: mean 91.13, std 9.78, range [41.59, 98.75]

Sequence (192 aa):
MFLKYDYFDAFVLMMENCCIALELMKKSLMEYNRNKLKENVDEISKLVGQTEKEKQILIDNLDREFITPIEKTDIVEIAQRIVRLTYYIEDGMNMLCSCDLVPIRNDVLLLVQINQNCCLKLKEVVKELRNFRKSKALIKDLALFYKLLKNGRRSYNQTLYKSYMVYSELKKIFDCFIDIAFILEGVIINNS

Foldseek 3Di:
DPDQDDLLVLLLLLLVLLLVLLVLLLCCLVVVDLVCLVVSLVSLVVSLVVLVVSLVVVVVSLVVDPDDPFDPVLSNQLSVLSSVLSVLSSVLSVLVSVDPCVPPDPLLSVLSVLLSVLSVLVSVLSNCLSVLVPDPPNVVSLVVSVVSLVVSVVSLVPPPCCVRPSSVSSVSSSVSSVVSSVSSVVRSVVND

Radius of gyration: 17.37 Å; Cα contacts (8 Å, |Δi|>4): 181; chains: 1; bounding box: 45×29×48 Å

Mean predicted aligned error: 4.39 Å

Nearest PDB structures (foldseek):
  3l39-assembly1_A  TM=8.829E-01  e=2.887E-06  Bacteroides thetaiotaomicron VPI-5482
  2olt-assembly2_A  TM=7.721E-01  e=3.969E-04  Shewanella oneidensis MR-1
  2olt-assembly1_B  TM=6.991E-01  e=5.796E-04  Shewanella oneidensis MR-1
  2iiu-assembly1_A  TM=6.565E-01  e=1.494E-03  Shewanella oneidensis
  1xwm-assembly1_A-2  TM=6.824E-01  e=5.363E-03  Geobacillus stearothermophilus